Protein AF-A0A935P0T8-F1 (afdb_monomer)

Mean predicted aligned error: 12.86 Å

Radius of gyration: 29.26 Å; Cα contacts (8 Å, |Δi|>4): 402; chains: 1; bounding box: 61×69×105 Å

Structure (mmCIF, N/CA/C/O backbone):
data_AF-A0A935P0T8-F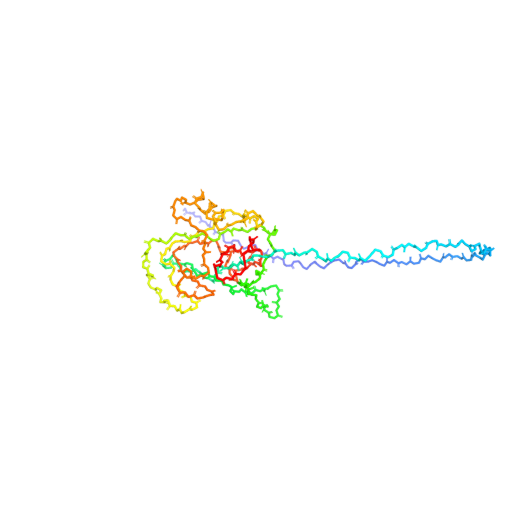1
#
_entry.id   AF-A0A935P0T8-F1
#
loop_
_atom_site.group_PDB
_atom_site.id
_atom_site.type_symbol
_atom_site.label_atom_id
_atom_site.label_alt_id
_atom_site.label_comp_id
_atom_site.label_asym_id
_atom_site.label_entity_id
_atom_site.label_seq_id
_atom_site.pdbx_PDB_ins_code
_atom_site.Cartn_x
_atom_site.Cartn_y
_atom_site.Cartn_z
_atom_site.occupancy
_atom_site.B_iso_or_equiv
_atom_site.auth_seq_id
_atom_site.auth_comp_id
_atom_site.auth_asym_id
_atom_site.auth_atom_id
_atom_site.pdbx_PDB_model_num
ATOM 1 N N . MET A 1 1 ? -28.770 3.263 -61.253 1.00 43.31 1 MET A N 1
ATOM 2 C CA . MET A 1 1 ? -29.008 2.840 -59.854 1.00 43.31 1 MET A CA 1
ATOM 3 C C . MET A 1 1 ? -28.113 3.725 -58.990 1.00 43.31 1 MET A C 1
ATOM 5 O O . MET A 1 1 ? -26.909 3.623 -59.128 1.00 43.31 1 MET A O 1
ATOM 9 N N . SER A 1 2 ? -28.614 4.871 -58.508 1.00 44.66 2 SER A N 1
ATOM 10 C CA . SER A 1 2 ? -29.130 5.084 -57.136 1.00 44.66 2 SER A CA 1
ATOM 11 C C . SER A 1 2 ? -28.069 4.707 -56.084 1.00 44.66 2 SER A C 1
ATOM 13 O O . SER A 1 2 ? -27.621 3.573 -56.089 1.00 44.66 2 SER A O 1
ATOM 15 N N . ASN A 1 3 ? -27.595 5.566 -55.180 1.00 39.97 3 ASN A N 1
ATOM 16 C CA . ASN A 1 3 ? -28.379 6.479 -54.357 1.00 39.97 3 ASN A CA 1
ATOM 17 C C . ASN A 1 3 ? -27.478 7.544 -53.688 1.00 39.97 3 ASN A C 1
ATOM 19 O O . ASN A 1 3 ? -26.306 7.294 -53.410 1.00 39.97 3 ASN A O 1
ATOM 23 N N . ARG A 1 4 ? -28.046 8.725 -53.421 1.00 56.09 4 ARG A N 1
ATOM 24 C CA . ARG A 1 4 ? -27.433 9.836 -52.670 1.00 56.09 4 ARG A CA 1
ATOM 25 C C . ARG A 1 4 ? -27.433 9.512 -51.172 1.00 56.09 4 ARG A C 1
ATOM 27 O O . ARG A 1 4 ? -28.397 8.917 -50.706 1.00 56.09 4 ARG A O 1
ATOM 34 N N . ASN A 1 5 ? -26.455 10.007 -50.405 1.00 46.88 5 ASN A N 1
ATOM 35 C CA . ASN A 1 5 ? -26.687 10.288 -48.984 1.00 46.88 5 ASN A CA 1
ATOM 36 C C . ASN A 1 5 ? -25.883 11.492 -48.461 1.00 46.88 5 ASN A C 1
ATOM 38 O O . ASN A 1 5 ? -24.721 11.414 -48.085 1.00 46.88 5 ASN A O 1
ATOM 42 N N . SER A 1 6 ? -26.577 12.624 -48.521 1.00 47.34 6 SER A N 1
ATOM 43 C CA . SER A 1 6 ? -26.664 13.752 -47.591 1.00 47.34 6 SER A CA 1
ATOM 44 C C . SER A 1 6 ? -25.837 13.681 -46.294 1.00 47.34 6 SER A C 1
ATOM 46 O O . SER A 1 6 ? -26.159 12.920 -45.385 1.00 47.34 6 SER A O 1
ATOM 48 N N . PHE A 1 7 ? -24.877 14.597 -46.149 1.00 44.28 7 PHE A N 1
ATOM 49 C CA . PHE A 1 7 ? -24.377 15.052 -44.849 1.00 44.28 7 PHE A CA 1
ATOM 50 C C . PHE A 1 7 ? -25.359 16.085 -44.272 1.00 44.28 7 PHE A C 1
ATOM 52 O O . PHE A 1 7 ? -25.633 17.104 -44.907 1.00 44.28 7 PHE A O 1
ATOM 59 N N . ARG A 1 8 ? -25.900 15.830 -43.076 1.00 49.41 8 ARG A N 1
ATOM 60 C CA . ARG A 1 8 ? -26.628 16.815 -42.261 1.00 49.41 8 ARG A CA 1
ATOM 61 C C . ARG A 1 8 ? -25.817 17.090 -40.995 1.00 49.41 8 ARG A C 1
ATOM 63 O O . ARG A 1 8 ? -25.598 16.179 -40.206 1.00 49.41 8 ARG A O 1
ATOM 70 N N . LEU A 1 9 ? -25.404 18.340 -40.806 1.00 45.78 9 LEU A N 1
ATOM 71 C CA . LEU A 1 9 ? -24.951 18.875 -39.521 1.00 45.78 9 LEU A CA 1
ATOM 72 C C . LEU A 1 9 ? -26.179 19.363 -38.738 1.00 45.78 9 LEU A C 1
ATOM 74 O O . LEU A 1 9 ? -27.001 20.066 -39.334 1.00 45.78 9 LEU A O 1
ATOM 78 N N . PRO A 1 10 ? -26.317 19.081 -37.433 1.00 50.59 10 PRO A N 1
ATOM 79 C CA . PRO A 1 10 ? -27.171 19.880 -36.576 1.00 50.59 10 PRO A CA 1
ATOM 80 C C . PRO A 1 10 ? -26.359 21.002 -35.917 1.00 50.59 10 PRO A C 1
ATOM 82 O O . PRO A 1 10 ? -25.278 20.794 -35.367 1.00 50.59 10 PRO A O 1
ATOM 85 N N . ALA A 1 11 ? -26.921 22.205 -35.993 1.00 50.97 11 ALA A N 1
ATOM 86 C CA . ALA A 1 11 ? -26.508 23.379 -35.249 1.00 50.97 11 ALA A CA 1
ATOM 87 C C . ALA A 1 11 ? -26.755 23.167 -33.747 1.00 50.97 11 ALA A C 1
ATOM 89 O O . ALA A 1 11 ? -27.869 22.825 -33.351 1.00 50.97 11 ALA A O 1
ATOM 90 N N . PHE A 1 12 ? -25.744 23.415 -32.914 1.00 42.94 12 PHE A N 1
ATOM 91 C CA . PHE A 1 12 ? -25.941 23.609 -31.479 1.00 42.94 12 PHE A CA 1
ATOM 92 C C . PHE A 1 12 ? -25.980 25.107 -31.186 1.00 42.94 12 PHE A C 1
ATOM 94 O O . PHE A 1 12 ? -24.977 25.812 -31.282 1.00 42.94 12 PHE A O 1
ATOM 101 N N . ALA A 1 13 ? -27.182 25.581 -30.866 1.00 44.19 13 ALA A N 1
ATOM 102 C CA . ALA A 1 13 ? -27.432 26.897 -30.313 1.00 44.19 13 ALA A CA 1
ATOM 103 C C . ALA A 1 13 ? -26.930 26.936 -28.861 1.00 44.19 13 ALA A C 1
ATOM 105 O O . ALA A 1 13 ? -27.362 26.140 -28.027 1.00 44.19 13 ALA A O 1
ATOM 106 N N . LEU A 1 14 ? -26.021 27.864 -28.563 1.00 43.66 14 LEU A N 1
ATOM 107 C CA . LEU A 1 14 ? -25.581 28.166 -27.205 1.00 43.66 14 LEU A CA 1
ATOM 108 C C . LEU A 1 14 ? -26.588 29.154 -26.598 1.00 43.66 14 LEU A C 1
ATOM 110 O O . LEU A 1 14 ? -26.546 30.350 -26.882 1.00 43.66 14 LEU A O 1
ATOM 114 N N . ALA A 1 15 ? -27.540 28.648 -25.816 1.00 43.94 15 ALA A N 1
ATOM 115 C CA . ALA A 1 15 ? -28.457 29.485 -25.052 1.00 43.94 15 ALA A CA 1
ATOM 116 C C . ALA A 1 15 ? -27.797 29.889 -23.725 1.00 43.94 15 ALA A C 1
ATOM 118 O O . ALA A 1 15 ? -27.549 29.051 -22.858 1.00 43.94 15 ALA A O 1
ATOM 119 N N . LEU A 1 16 ? -27.527 31.189 -23.584 1.00 46.69 16 LEU A N 1
ATOM 120 C CA . LEU A 1 16 ? -27.311 31.858 -22.304 1.00 46.69 16 LEU A CA 1
ATOM 121 C C . LEU A 1 16 ? -28.554 31.658 -21.423 1.00 46.69 16 LEU A C 1
ATOM 123 O O . LEU A 1 16 ? -29.664 31.997 -21.830 1.00 46.69 16 LEU A O 1
ATOM 127 N N . SER A 1 17 ? -28.363 31.173 -20.199 1.00 45.00 17 SER A N 1
ATOM 128 C CA . SER A 1 17 ? -29.380 31.219 -19.149 1.00 45.00 17 SER A CA 1
ATOM 129 C C . SER A 1 17 ? -28.713 31.646 -17.845 1.00 45.00 17 SER A C 1
ATOM 131 O O . SER A 1 17 ? -28.086 30.857 -17.146 1.00 45.00 17 SER A O 1
ATOM 133 N N . MET A 1 18 ? -28.805 32.949 -17.575 1.00 45.53 18 MET A N 1
ATOM 134 C CA . MET A 1 18 ? -28.659 33.544 -16.249 1.00 45.53 18 MET A CA 1
ATOM 135 C C . MET A 1 18 ? -30.028 33.502 -15.571 1.00 45.53 18 MET A C 1
ATOM 137 O O . MET A 1 18 ? -31.019 33.859 -16.208 1.00 45.53 18 MET A O 1
ATOM 141 N N . SER A 1 19 ? -30.086 33.114 -14.297 1.00 50.38 19 SER A N 1
ATOM 142 C CA . SER A 1 19 ? -31.226 33.311 -13.383 1.00 50.38 19 SER A CA 1
ATOM 143 C C . SER A 1 19 ? -30.809 32.925 -11.947 1.00 50.38 19 SER A C 1
ATOM 145 O O . SER A 1 19 ? -29.840 32.187 -11.788 1.00 50.38 19 SER A O 1
ATOM 147 N N . PRO A 1 20 ? -31.496 33.399 -10.892 1.00 49.75 20 PRO A N 1
ATOM 148 C CA . PRO A 1 20 ? -31.437 34.786 -10.440 1.00 49.75 20 PRO A CA 1
ATOM 149 C C . PRO A 1 20 ? -31.106 34.885 -8.938 1.00 49.75 20 PRO A C 1
ATOM 151 O O . PRO A 1 20 ? -31.232 33.933 -8.169 1.00 49.75 20 PRO A O 1
ATOM 154 N N . ALA A 1 21 ? -30.724 36.090 -8.519 1.00 47.03 21 ALA A N 1
ATOM 155 C CA . ALA A 1 21 ? -30.706 36.486 -7.121 1.00 47.03 21 ALA A CA 1
ATOM 156 C C . ALA A 1 21 ? -32.133 36.456 -6.537 1.00 47.03 21 ALA A C 1
ATOM 158 O O . ALA A 1 21 ? -33.033 37.128 -7.038 1.00 47.03 21 ALA A O 1
ATOM 159 N N . PHE A 1 22 ? -32.311 35.693 -5.464 1.00 44.59 22 PHE A N 1
ATOM 160 C CA . PHE A 1 22 ? -33.396 35.835 -4.492 1.00 44.59 22 PHE A CA 1
ATOM 161 C C . PHE A 1 22 ? -3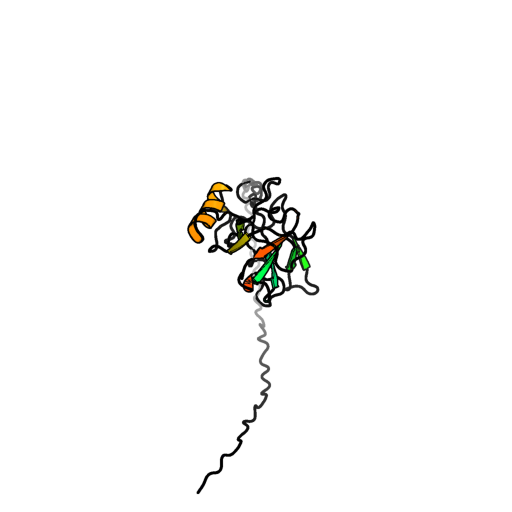2.818 36.538 -3.258 1.00 44.59 22 PHE A C 1
ATOM 163 O O . PHE A 1 22 ? -31.647 36.350 -2.950 1.00 44.59 22 PHE A O 1
ATOM 170 N N . LEU A 1 23 ? -33.541 37.270 -2.426 1.00 44.94 23 LEU A N 1
ATOM 171 C CA . LEU A 1 23 ? -34.792 38.019 -2.482 1.00 44.94 23 LEU A CA 1
ATOM 172 C C . LEU A 1 23 ? -34.745 38.808 -1.162 1.00 44.94 23 LEU A C 1
ATOM 174 O O . LEU A 1 23 ? -34.306 38.279 -0.140 1.00 44.94 23 LEU A O 1
ATOM 178 N N . ALA A 1 24 ? -35.132 40.078 -1.200 1.00 41.44 24 ALA A N 1
ATOM 179 C CA . ALA A 1 24 ? -35.191 40.940 -0.029 1.00 41.44 24 ALA A CA 1
ATOM 180 C C . ALA A 1 24 ? -36.135 40.386 1.056 1.00 41.44 24 ALA A C 1
ATOM 182 O O . ALA A 1 24 ? -37.139 39.751 0.739 1.00 41.44 24 ALA A O 1
ATOM 183 N N . CYS A 1 25 ? -35.862 40.719 2.319 1.00 35.03 25 CYS A N 1
ATOM 184 C CA . CYS A 1 25 ? -36.882 40.720 3.362 1.00 35.03 25 CYS A CA 1
ATOM 185 C C . CYS A 1 25 ? -36.877 42.092 4.046 1.00 35.03 25 CYS A C 1
ATOM 187 O O . CYS A 1 25 ? -35.863 42.524 4.592 1.00 35.03 25 CYS A O 1
ATOM 189 N N . THR A 1 26 ? -38.005 42.787 3.938 1.00 43.16 26 THR A N 1
ATOM 190 C CA . THR A 1 26 ? -38.298 44.093 4.531 1.00 43.16 26 THR A CA 1
ATOM 191 C C . THR A 1 26 ? -39.235 43.938 5.728 1.00 43.16 26 THR A C 1
ATOM 193 O O . THR A 1 26 ? -40.214 43.209 5.627 1.00 43.16 26 THR A O 1
ATOM 196 N N . GLN A 1 27 ? -38.950 44.739 6.761 1.00 45.12 27 GLN A N 1
ATOM 197 C CA . GLN A 1 27 ? -39.848 45.421 7.714 1.00 45.12 27 GLN A CA 1
ATOM 198 C C . GLN A 1 27 ? -40.755 44.639 8.679 1.00 45.12 27 GLN A C 1
ATOM 200 O O . GLN A 1 27 ? -41.507 43.742 8.313 1.00 45.12 27 GLN A O 1
ATOM 205 N N . GLY A 1 28 ? -40.755 45.140 9.918 1.00 39.12 28 GLY A N 1
ATOM 206 C CA . GLY A 1 28 ? -41.756 44.888 10.947 1.00 39.12 28 GLY A CA 1
ATOM 207 C C . GLY A 1 28 ? -41.402 45.620 12.242 1.00 39.12 28 GLY A C 1
ATOM 208 O O . GLY A 1 28 ? -40.738 45.047 13.098 1.00 39.12 28 GLY A O 1
ATOM 209 N N . ASP A 1 29 ? -41.821 46.883 12.348 1.00 53.34 29 ASP A N 1
ATOM 210 C CA . ASP A 1 29 ? -41.871 47.663 13.590 1.00 53.34 29 ASP A CA 1
ATOM 211 C C . ASP A 1 29 ? -42.906 47.059 14.557 1.00 53.34 29 ASP A C 1
ATOM 213 O O . ASP A 1 29 ? -44.013 46.736 14.125 1.00 53.34 29 ASP A O 1
ATOM 217 N N . LEU A 1 30 ? -42.584 46.957 15.854 1.00 50.16 30 LEU A N 1
ATOM 218 C CA . LEU A 1 30 ? -43.565 46.793 16.934 1.00 50.16 30 LEU A CA 1
ATOM 219 C C . LEU A 1 30 ? -43.111 47.543 18.197 1.00 50.16 30 LEU A C 1
ATOM 221 O O . LEU A 1 30 ? -41.957 47.451 18.615 1.00 50.16 30 LEU A O 1
ATOM 225 N N . GLU A 1 31 ? -44.059 48.304 18.740 1.00 50.44 31 GLU A N 1
ATOM 226 C CA . GLU A 1 31 ? -43.945 49.316 19.790 1.00 50.44 31 GLU A CA 1
ATOM 227 C C . GLU A 1 31 ? -43.872 48.774 21.231 1.00 50.44 31 GLU A C 1
ATOM 229 O O . GLU A 1 31 ? -44.243 47.637 21.515 1.00 50.44 31 GLU A O 1
ATOM 234 N N . ASP A 1 32 ? -43.407 49.670 22.111 1.00 45.25 32 ASP A N 1
ATOM 235 C CA . ASP A 1 32 ? -43.770 49.946 23.510 1.00 45.25 32 ASP A CA 1
ATOM 236 C C . ASP A 1 32 ? -44.303 48.838 24.437 1.00 45.25 32 ASP A C 1
ATOM 238 O O . ASP A 1 32 ? -45.377 48.264 24.269 1.00 45.25 32 ASP A O 1
ATOM 242 N N . GLY A 1 33 ? -43.609 48.690 25.571 1.00 46.00 33 GLY A N 1
ATOM 243 C CA . GLY A 1 33 ? -44.080 47.930 26.726 1.00 46.00 33 GLY A CA 1
ATOM 244 C C . GLY A 1 33 ? -43.147 48.051 27.927 1.00 46.00 33 GLY A C 1
ATOM 245 O O . GLY A 1 33 ? -42.359 47.154 28.210 1.00 46.00 33 GLY A O 1
ATOM 246 N N . ILE A 1 34 ? -43.233 49.171 28.645 1.00 53.91 34 ILE A N 1
ATOM 247 C CA . ILE A 1 34 ? -42.631 49.356 29.974 1.00 53.91 34 ILE A CA 1
ATOM 248 C C . ILE A 1 34 ? -43.424 48.519 30.986 1.00 53.91 34 ILE A C 1
ATOM 250 O O . ILE A 1 34 ? -44.519 48.904 31.391 1.00 53.91 34 ILE A O 1
ATOM 254 N N . ALA A 1 35 ? -42.866 47.383 31.400 1.00 51.38 35 ALA A N 1
ATOM 255 C CA . ALA A 1 35 ? -43.336 46.615 32.548 1.00 51.38 35 ALA A CA 1
ATOM 256 C C . ALA A 1 35 ? -42.224 46.557 33.602 1.00 51.38 35 ALA A C 1
ATOM 258 O O . ALA A 1 35 ? -41.201 45.893 33.440 1.00 51.38 35 ALA A O 1
ATOM 259 N N . THR A 1 36 ? -42.429 47.309 34.679 1.00 54.59 36 THR A N 1
ATOM 260 C CA . THR A 1 36 ? -41.602 47.302 35.881 1.00 54.59 36 THR A CA 1
ATOM 261 C C . THR A 1 36 ? -41.965 46.065 36.701 1.00 54.59 36 THR A C 1
ATOM 263 O O . THR A 1 36 ? -42.927 46.095 37.465 1.00 54.59 36 THR A O 1
ATOM 266 N N . GLU A 1 37 ? -41.218 44.972 36.551 1.00 58.12 37 GLU A N 1
ATOM 267 C CA . GLU A 1 37 ? -41.320 43.830 37.464 1.00 58.12 37 GLU A CA 1
ATOM 268 C C . GLU A 1 37 ? -40.203 43.881 38.507 1.00 58.12 37 GLU A C 1
ATOM 270 O O . GLU A 1 37 ? -39.019 44.041 38.205 1.00 58.12 37 GLU A O 1
ATOM 275 N N . ALA A 1 38 ? -40.615 43.798 39.770 1.00 57.97 38 ALA A N 1
ATOM 276 C CA . ALA A 1 38 ? -39.737 43.766 40.922 1.00 57.97 38 ALA A CA 1
ATOM 277 C C . ALA A 1 38 ? -38.821 42.535 40.853 1.00 57.97 38 ALA A C 1
ATOM 279 O O . ALA A 1 38 ? -39.281 41.395 40.807 1.00 57.97 38 ALA A O 1
ATOM 280 N N . ALA A 1 39 ? -37.511 42.778 40.873 1.00 54.28 39 ALA A N 1
ATOM 281 C CA . ALA A 1 39 ? -36.498 41.738 40.905 1.00 54.28 39 ALA A CA 1
ATOM 282 C C . ALA A 1 39 ? -36.553 40.975 42.240 1.00 54.28 39 ALA A C 1
ATOM 284 O O . ALA A 1 39 ? -36.071 41.452 43.267 1.00 54.28 39 ALA A O 1
ATOM 285 N N . ALA A 1 40 ? -37.121 39.770 42.222 1.00 59.59 40 ALA A N 1
ATOM 286 C CA . ALA A 1 40 ? -36.868 38.774 43.252 1.00 59.59 40 ALA A CA 1
ATOM 287 C C . ALA A 1 40 ? -35.473 38.173 43.007 1.00 59.59 40 ALA A C 1
ATOM 289 O O . ALA A 1 40 ? -35.238 37.498 42.003 1.00 59.59 40 ALA A O 1
ATOM 290 N N . LEU A 1 41 ? -34.536 38.443 43.917 1.00 52.44 41 LEU A N 1
ATOM 291 C CA . LEU A 1 41 ? -33.219 37.810 43.945 1.00 52.44 41 LEU A CA 1
ATOM 292 C C . LEU A 1 41 ? -33.393 36.347 44.370 1.00 52.44 41 LEU A C 1
ATOM 294 O O . LEU A 1 41 ? -33.429 36.033 45.556 1.00 52.44 41 LEU A O 1
ATOM 298 N N . VAL A 1 42 ? -33.540 35.455 43.394 1.00 61.56 42 VAL A N 1
ATOM 299 C CA . VAL A 1 42 ? -33.362 34.017 43.612 1.00 61.56 42 VAL A CA 1
ATOM 300 C C . VAL A 1 42 ? -31.862 33.758 43.592 1.00 61.56 42 VAL A C 1
ATOM 302 O O . VAL A 1 42 ? -31.211 33.930 42.559 1.00 61.56 42 VAL A O 1
ATOM 305 N N . GLU A 1 43 ? -31.312 33.387 44.743 1.00 65.12 43 GLU A N 1
ATOM 306 C CA . GLU A 1 43 ? -29.932 32.934 44.870 1.00 65.12 43 GLU A CA 1
ATOM 307 C C . GLU A 1 43 ? -29.789 31.642 44.054 1.00 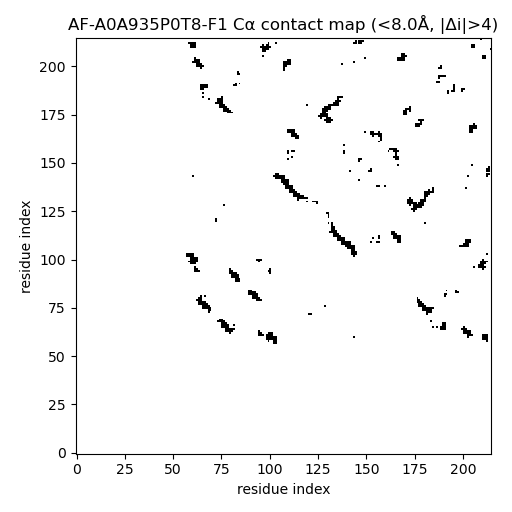65.12 43 GLU A C 1
ATOM 309 O O . GLU A 1 43 ? -30.306 30.585 44.411 1.00 65.12 43 GLU A O 1
ATOM 314 N N . ARG A 1 44 ? -29.192 31.764 42.866 1.00 67.25 44 ARG A N 1
ATOM 315 C CA . ARG A 1 44 ? -28.939 30.634 41.975 1.00 67.25 44 ARG A CA 1
ATOM 316 C C . ARG A 1 44 ? -27.777 29.843 42.554 1.00 67.25 44 ARG A C 1
ATOM 318 O O . ARG A 1 44 ? -26.650 30.334 42.541 1.00 67.25 44 ARG A O 1
ATOM 325 N N . GLU A 1 45 ? -28.052 28.634 43.035 1.00 73.50 45 GLU A N 1
ATOM 326 C CA . GLU A 1 45 ? -27.008 27.657 43.341 1.00 73.50 45 GLU A CA 1
ATOM 327 C C . GLU A 1 45 ? -26.081 27.528 42.126 1.00 73.50 45 GLU A C 1
ATOM 329 O O . GLU A 1 45 ? -26.526 27.360 40.986 1.00 73.50 45 GLU A O 1
ATOM 334 N N . ALA A 1 46 ? -24.781 27.693 42.363 1.00 72.19 46 ALA A N 1
ATOM 335 C CA . ALA A 1 46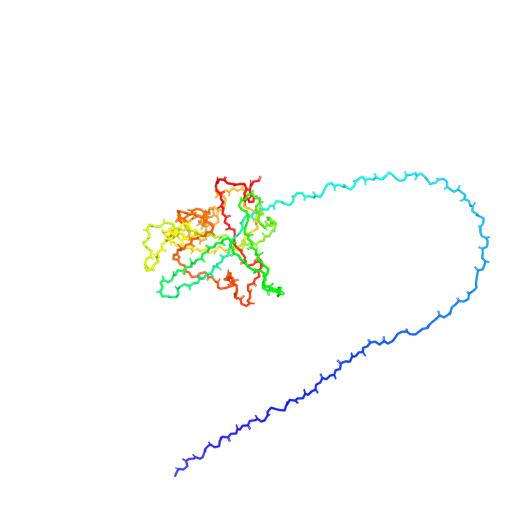 ? -23.775 27.622 41.321 1.00 72.19 46 ALA A CA 1
ATOM 336 C C . ALA A 1 46 ? -23.799 26.224 40.685 1.00 72.19 46 ALA A C 1
ATOM 338 O O . ALA A 1 46 ? -23.524 25.228 41.353 1.00 72.19 46 ALA A O 1
ATOM 339 N N . VAL A 1 47 ? -24.121 26.152 39.389 1.00 75.56 47 VAL A N 1
ATOM 340 C CA . VAL A 1 47 ? -23.969 24.920 38.607 1.00 75.56 47 VAL A CA 1
ATOM 341 C C . VAL A 1 47 ? -22.476 24.582 38.582 1.00 75.56 47 VAL A C 1
ATOM 343 O O . VAL A 1 47 ? -21.685 25.437 38.170 1.00 75.56 47 VAL A O 1
ATOM 346 N N . PRO A 1 48 ? -22.065 23.378 39.019 1.00 75.00 48 PRO A N 1
ATOM 347 C CA . PRO A 1 48 ? -20.680 22.955 38.914 1.00 75.00 48 PRO A CA 1
ATOM 348 C C . PRO A 1 48 ? -20.236 23.039 37.453 1.00 75.00 48 PRO A C 1
ATOM 350 O O . PRO A 1 48 ? -20.852 22.448 36.569 1.00 75.00 48 PRO A O 1
ATOM 353 N N . ILE A 1 49 ? -19.174 23.798 37.202 1.00 70.75 49 ILE A N 1
ATOM 354 C CA . ILE A 1 49 ? -18.464 23.785 35.925 1.00 70.75 49 ILE A CA 1
ATOM 355 C C . ILE A 1 49 ? -17.780 22.422 35.792 1.00 70.75 49 ILE A C 1
ATOM 357 O O . ILE A 1 49 ? -16.718 22.195 36.364 1.00 70.75 49 ILE A O 1
ATOM 361 N N . GLU A 1 50 ? -18.425 21.487 35.096 1.00 78.25 50 GLU A N 1
ATOM 362 C CA . GLU A 1 50 ? -17.799 20.223 34.714 1.00 78.25 50 GLU A CA 1
ATOM 363 C C . GLU A 1 50 ? -16.685 20.557 33.713 1.00 78.25 50 GLU A C 1
ATOM 365 O O . GLU A 1 50 ? -16.947 21.117 32.644 1.00 78.25 50 GLU A O 1
ATOM 370 N N . GLU A 1 51 ? -15.426 20.312 34.091 1.00 81.38 51 GLU A N 1
ATOM 371 C CA . GLU A 1 51 ? -14.312 20.494 33.163 1.00 81.38 51 GLU A CA 1
ATOM 372 C C . GLU A 1 51 ? -14.573 19.643 31.912 1.00 81.38 51 GLU A C 1
ATOM 374 O O . GLU A 1 51 ? -14.925 18.464 32.036 1.00 81.38 51 GLU A O 1
ATOM 379 N N . PRO A 1 52 ? -14.428 20.209 30.700 1.00 82.12 52 PRO A N 1
ATOM 380 C CA . PRO A 1 52 ? -14.636 19.443 29.487 1.00 82.12 52 PRO A CA 1
ATOM 381 C C . PRO A 1 52 ? -13.679 18.251 29.486 1.00 82.12 52 PRO A C 1
ATOM 383 O O . PRO A 1 52 ? -12.469 18.413 29.653 1.00 82.12 52 PRO A O 1
ATOM 386 N N . LEU A 1 53 ? -14.240 17.052 29.300 1.00 78.12 53 LEU A N 1
ATOM 387 C CA . LEU A 1 53 ? -13.460 15.824 29.196 1.00 78.12 53 LEU A CA 1
ATOM 388 C C . LEU A 1 53 ? -12.333 16.011 28.169 1.00 78.12 53 LEU A C 1
ATOM 390 O O . LEU A 1 53 ? -12.551 16.647 27.130 1.00 78.12 53 LEU A O 1
ATOM 394 N N . PRO A 1 54 ? -11.140 15.443 28.419 1.00 77.12 54 PRO A N 1
ATOM 395 C CA . PRO A 1 54 ? -10.068 15.489 27.440 1.00 77.12 54 PRO A CA 1
ATOM 396 C C . PRO A 1 54 ? -10.570 14.917 26.105 1.00 77.12 54 PRO A C 1
ATOM 398 O O . PRO A 1 54 ? -11.334 13.942 26.101 1.00 77.12 54 PRO A O 1
ATOM 401 N N . PRO A 1 55 ? -10.168 15.506 24.964 1.00 74.75 55 PRO A N 1
ATOM 402 C CA . PRO A 1 55 ? -10.608 15.023 23.667 1.00 74.75 55 PRO A CA 1
ATOM 403 C C . PRO A 1 55 ? -10.207 13.549 23.507 1.00 74.75 55 PRO A C 1
ATOM 405 O O . PRO A 1 55 ? -9.095 13.171 23.892 1.00 74.75 55 PRO A O 1
ATOM 408 N N . PRO A 1 56 ? -11.086 12.700 22.947 1.00 74.25 56 PRO A N 1
ATOM 409 C CA . PRO A 1 56 ? -10.768 11.296 22.757 1.00 74.25 56 PRO A CA 1
ATOM 410 C C . PRO A 1 56 ? -9.509 11.153 21.899 1.00 74.25 56 PRO A C 1
ATOM 412 O O . PRO A 1 56 ? -9.393 11.768 20.836 1.00 74.25 56 PRO A O 1
ATOM 415 N N . ILE A 1 57 ? -8.569 10.323 22.355 1.00 77.00 57 ILE A N 1
ATOM 416 C CA . ILE A 1 57 ? -7.362 10.003 21.594 1.00 77.00 57 ILE A CA 1
ATOM 417 C C . ILE A 1 57 ? -7.785 9.252 20.330 1.00 77.00 57 ILE A C 1
ATOM 419 O O . ILE A 1 57 ? -8.207 8.095 20.376 1.00 77.00 57 ILE A O 1
ATOM 423 N N . VAL A 1 58 ? -7.692 9.925 19.184 1.00 87.12 58 VAL A N 1
ATOM 424 C CA . VAL A 1 58 ? -7.960 9.307 17.887 1.00 87.12 58 VAL A CA 1
ATOM 425 C C . VAL A 1 58 ? -6.758 8.449 17.525 1.00 87.12 58 VAL A C 1
ATOM 427 O O . VAL A 1 58 ? -5.726 8.975 17.114 1.00 87.12 58 VAL A O 1
ATOM 430 N N . ARG A 1 59 ? -6.891 7.124 17.652 1.00 94.19 59 ARG A N 1
ATOM 431 C CA . ARG A 1 59 ? -5.874 6.195 17.150 1.00 94.19 59 ARG A CA 1
ATOM 432 C C . ARG A 1 59 ? -5.755 6.336 15.634 1.00 94.19 59 ARG A C 1
ATOM 434 O O . ARG A 1 59 ? -6.773 6.370 14.931 1.00 94.19 59 ARG A O 1
ATOM 441 N N . ARG A 1 60 ? -4.524 6.400 15.134 1.00 97.31 60 ARG A N 1
ATOM 442 C CA . ARG A 1 60 ? -4.230 6.518 13.707 1.00 97.31 60 ARG A CA 1
ATOM 443 C C . ARG A 1 60 ? -3.361 5.359 13.242 1.00 97.31 60 ARG A C 1
ATOM 445 O O . ARG A 1 60 ? -2.612 4.779 14.014 1.00 97.31 60 ARG A O 1
ATOM 452 N N . GLY A 1 61 ? -3.513 5.018 11.973 1.00 97.81 61 GLY A N 1
ATOM 453 C CA . GLY A 1 61 ? -2.684 4.059 11.268 1.00 97.81 61 GLY A CA 1
ATOM 454 C C . GLY A 1 61 ? -2.084 4.698 10.029 1.00 97.81 61 GLY A C 1
ATOM 455 O O . GLY A 1 61 ? -2.608 5.680 9.490 1.00 97.81 61 GLY A O 1
ATOM 456 N N . MET A 1 62 ? -0.980 4.124 9.584 1.00 97.75 62 MET A N 1
ATOM 457 C CA . MET A 1 62 ? -0.253 4.552 8.410 1.00 97.75 62 MET A CA 1
ATOM 458 C C . MET A 1 62 ? -0.955 4.077 7.137 1.00 97.75 62 MET A C 1
ATOM 460 O O . MET A 1 62 ? -1.376 2.922 7.016 1.00 97.75 62 MET A O 1
ATOM 464 N N . THR A 1 63 ? -1.061 4.971 6.159 1.00 98.00 63 THR A N 1
ATOM 465 C CA . THR A 1 63 ? -1.601 4.644 4.839 1.00 98.00 63 THR A CA 1
ATOM 466 C C . THR A 1 63 ? -0.695 5.108 3.721 1.00 98.00 63 THR A C 1
ATOM 468 O O . THR A 1 63 ? -0.019 6.129 3.828 1.00 98.00 63 THR A O 1
ATOM 471 N N . TRP A 1 64 ? -0.727 4.389 2.608 1.00 97.75 64 TRP A N 1
ATOM 472 C CA . TRP A 1 64 ? 0.020 4.688 1.389 1.00 97.75 64 TRP A CA 1
ATOM 473 C C . TRP A 1 64 ? -0.918 4.873 0.194 1.00 97.75 64 TRP A C 1
ATOM 475 O O . TRP A 1 64 ? -2.119 4.604 0.260 1.00 97.75 64 TRP A O 1
ATOM 485 N N . VAL A 1 65 ? -0.349 5.355 -0.905 1.00 97.19 65 VAL A N 1
ATOM 486 C CA . VAL A 1 65 ? -1.035 5.637 -2.168 1.00 97.19 65 VAL A CA 1
ATOM 487 C C . VAL A 1 65 ? -0.279 4.982 -3.330 1.00 97.19 65 VAL A C 1
ATOM 489 O O . VAL A 1 65 ? 0.918 4.699 -3.219 1.00 97.19 65 VAL A O 1
ATOM 492 N N . LYS A 1 66 ? -0.951 4.740 -4.461 1.00 97.31 66 LYS A N 1
ATOM 493 C CA . LYS A 1 66 ? -0.282 4.349 -5.710 1.00 97.31 66 LYS A CA 1
ATOM 494 C C . LYS A 1 66 ? 0.332 5.594 -6.354 1.00 97.31 66 LYS A C 1
ATOM 496 O O . LYS A 1 66 ? -0.326 6.615 -6.528 1.00 97.31 66 LYS A O 1
ATOM 501 N N . HIS A 1 67 ? 1.613 5.536 -6.695 1.00 96.00 67 HIS A N 1
ATOM 502 C CA . HIS A 1 67 ? 2.342 6.635 -7.335 1.00 96.00 67 HIS A CA 1
ATOM 503 C C . HIS A 1 67 ? 2.217 6.614 -8.848 1.00 96.00 67 HIS A C 1
ATOM 505 O O . HIS A 1 67 ? 2.065 7.675 -9.452 1.00 96.00 67 HIS A O 1
ATOM 511 N N . SER A 1 68 ? 2.319 5.434 -9.453 1.00 96.00 68 SER A N 1
ATOM 512 C CA . SER A 1 68 ? 2.279 5.259 -10.904 1.00 96.00 68 SER A CA 1
ATOM 513 C C . SER A 1 68 ? 2.060 3.795 -11.280 1.00 96.00 68 SER A C 1
ATOM 515 O O . SER A 1 68 ? 2.249 2.897 -10.458 1.00 96.00 68 SER A O 1
ATOM 517 N N . HIS A 1 69 ? 1.685 3.579 -12.542 1.00 97.00 69 HIS A N 1
ATOM 518 C CA . HIS A 1 69 ? 1.625 2.271 -13.185 1.00 97.00 69 HIS A CA 1
ATOM 519 C C . HIS A 1 69 ? 2.530 2.251 -14.419 1.00 97.00 69 HIS A C 1
ATOM 521 O O . HIS A 1 69 ? 2.523 3.191 -15.218 1.00 97.00 69 HIS A O 1
ATOM 527 N N . ASN A 1 70 ? 3.284 1.172 -14.599 1.00 96.69 70 ASN A N 1
ATOM 528 C CA . ASN A 1 70 ? 4.036 0.887 -15.813 1.00 96.69 70 ASN A CA 1
ATOM 529 C C . ASN A 1 70 ? 3.292 -0.177 -16.632 1.00 96.69 70 ASN A C 1
ATOM 531 O O . ASN A 1 70 ? 3.415 -1.371 -16.356 1.00 96.69 70 ASN A O 1
ATOM 535 N N . ASN A 1 71 ? 2.581 0.268 -17.674 1.00 95.06 71 ASN A N 1
ATOM 536 C CA . ASN A 1 71 ? 1.809 -0.596 -18.577 1.00 95.06 71 ASN A CA 1
ATOM 537 C C . ASN A 1 71 ? 2.667 -1.625 -19.333 1.00 95.06 71 ASN A C 1
ATOM 539 O O . ASN A 1 71 ? 2.159 -2.669 -19.727 1.00 95.06 71 ASN A O 1
ATOM 543 N N . THR A 1 72 ? 3.952 -1.339 -19.564 1.00 95.69 72 THR A N 1
ATOM 544 C CA . THR A 1 72 ? 4.843 -2.231 -20.321 1.00 95.69 72 THR A CA 1
ATOM 545 C C . THR A 1 72 ? 5.207 -3.465 -19.508 1.00 95.69 72 THR A C 1
ATOM 547 O O . THR A 1 72 ? 5.240 -4.570 -20.041 1.00 95.69 72 THR A O 1
ATOM 550 N N . ASN A 1 73 ? 5.471 -3.275 -18.213 1.00 94.94 73 ASN A N 1
ATOM 551 C CA . ASN A 1 73 ? 5.973 -4.334 -17.340 1.00 94.94 73 ASN A CA 1
ATOM 552 C C . ASN A 1 73 ? 4.934 -4.824 -16.317 1.00 94.94 73 ASN A C 1
ATOM 554 O O . ASN A 1 73 ? 5.233 -5.744 -15.560 1.00 94.94 73 ASN A O 1
ATOM 558 N N . GLY A 1 74 ? 3.745 -4.209 -16.260 1.00 97.00 74 GLY A N 1
ATOM 559 C CA . GLY A 1 74 ? 2.701 -4.535 -15.285 1.00 97.00 74 GLY A CA 1
ATOM 560 C C . GLY A 1 74 ? 3.157 -4.290 -13.847 1.00 97.00 74 GLY A C 1
ATOM 561 O O . GLY A 1 74 ? 3.054 -5.179 -13.005 1.00 97.00 74 GLY A O 1
ATOM 562 N N . GLN A 1 75 ? 3.748 -3.122 -13.587 1.00 97.94 75 GLN A N 1
ATOM 563 C CA . GLN A 1 75 ? 4.336 -2.778 -12.288 1.00 97.94 75 GLN A CA 1
ATOM 564 C C . GLN A 1 75 ? 3.649 -1.551 -11.703 1.00 97.94 75 GLN A C 1
ATOM 566 O O . GLN A 1 75 ? 3.479 -0.552 -12.402 1.00 97.94 75 GLN A O 1
ATOM 571 N N . ASP A 1 76 ? 3.333 -1.596 -10.414 1.00 98.31 76 ASP A N 1
ATOM 572 C CA . ASP A 1 76 ? 2.871 -0.426 -9.673 1.00 98.31 76 ASP A CA 1
ATOM 573 C C . ASP A 1 76 ? 3.948 0.037 -8.703 1.00 98.31 76 ASP A C 1
ATOM 575 O O . ASP A 1 76 ? 4.525 -0.766 -7.964 1.00 98.31 76 ASP A O 1
ATOM 579 N N . SER A 1 77 ? 4.181 1.348 -8.687 1.00 97.56 77 SER A N 1
ATOM 580 C CA . SER A 1 77 ? 4.915 2.006 -7.613 1.00 97.56 77 SER A CA 1
ATOM 581 C C . SER A 1 77 ? 3.915 2.491 -6.572 1.00 97.56 77 SER A C 1
ATOM 583 O O . SER A 1 77 ? 2.915 3.129 -6.911 1.00 97.56 77 SER A O 1
ATOM 585 N N . VAL A 1 78 ? 4.172 2.186 -5.306 1.00 98.12 78 VAL A N 1
ATOM 586 C CA . VAL A 1 78 ? 3.355 2.585 -4.156 1.00 98.12 78 VAL A CA 1
ATOM 587 C C . VAL A 1 78 ? 4.242 3.247 -3.112 1.00 98.12 78 VAL A C 1
ATOM 589 O O . VAL A 1 78 ? 5.426 2.928 -3.003 1.00 98.12 78 VAL A O 1
ATOM 592 N N . GLY A 1 79 ? 3.685 4.168 -2.333 1.00 97.12 79 GLY A N 1
ATOM 593 C CA . GLY A 1 79 ? 4.476 4.844 -1.317 1.00 97.12 79 GLY A CA 1
ATOM 594 C C . GLY A 1 79 ? 3.717 5.848 -0.472 1.00 97.12 79 GLY A C 1
ATOM 595 O O . GLY A 1 79 ? 2.509 6.057 -0.597 1.00 97.1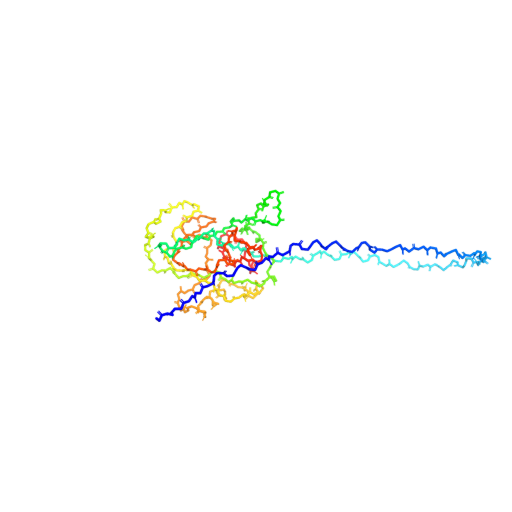2 79 GLY A O 1
ATOM 596 N N . CYS A 1 80 ? 4.485 6.493 0.393 1.00 95.56 80 CYS A N 1
ATOM 597 C CA . CYS A 1 80 ? 4.006 7.394 1.427 1.00 95.56 80 CYS A CA 1
ATOM 598 C C . CYS A 1 80 ? 3.475 8.734 0.886 1.00 95.56 80 CYS A C 1
ATOM 600 O O . CYS A 1 80 ? 2.446 9.237 1.347 1.00 95.56 80 CYS A O 1
ATOM 602 N N . TYR A 1 81 ? 4.193 9.309 -0.083 1.00 92.62 81 TYR A N 1
ATOM 603 C CA . TYR A 1 81 ? 3.981 10.676 -0.566 1.00 92.62 81 TYR A CA 1
ATOM 604 C C . TYR A 1 81 ? 2.766 10.819 -1.481 1.00 92.62 81 TYR A C 1
ATOM 606 O O . TYR A 1 81 ? 2.595 10.052 -2.429 1.00 92.62 81 TYR A O 1
ATOM 614 N N . ASP A 1 82 ? 1.980 11.861 -1.248 1.00 92.44 82 ASP A N 1
ATOM 615 C CA . ASP A 1 82 ? 0.737 12.187 -1.944 1.00 92.44 82 ASP A CA 1
ATOM 616 C C . ASP A 1 82 ? 0.523 13.708 -1.963 1.00 92.44 82 ASP A C 1
ATOM 618 O O . ASP A 1 82 ? 1.321 14.467 -1.409 1.00 92.44 82 ASP A O 1
ATOM 622 N N . TYR A 1 83 ? -0.546 14.163 -2.606 1.00 89.12 83 TYR A N 1
ATOM 623 C CA . TYR A 1 83 ? -0.898 15.577 -2.684 1.00 89.12 83 TYR A CA 1
ATOM 624 C C . TYR A 1 83 ? -2.415 15.756 -2.609 1.00 89.12 83 TYR A C 1
ATOM 626 O O . TYR A 1 83 ? -3.173 15.010 -3.232 1.00 89.12 83 TYR A O 1
ATOM 634 N N . ASP A 1 84 ? -2.856 16.777 -1.878 1.00 85.94 84 ASP A N 1
ATOM 635 C CA . ASP A 1 84 ? -4.223 17.274 -1.966 1.00 85.94 84 ASP A CA 1
ATOM 636 C C . ASP A 1 84 ? -4.350 18.190 -3.183 1.00 85.94 84 ASP A C 1
ATOM 638 O O . ASP A 1 84 ? -3.854 19.316 -3.184 1.00 85.94 84 ASP A O 1
ATOM 642 N N . TYR A 1 85 ? -5.011 17.693 -4.226 1.00 85.19 85 TYR A N 1
ATOM 643 C CA . TYR A 1 85 ? -5.2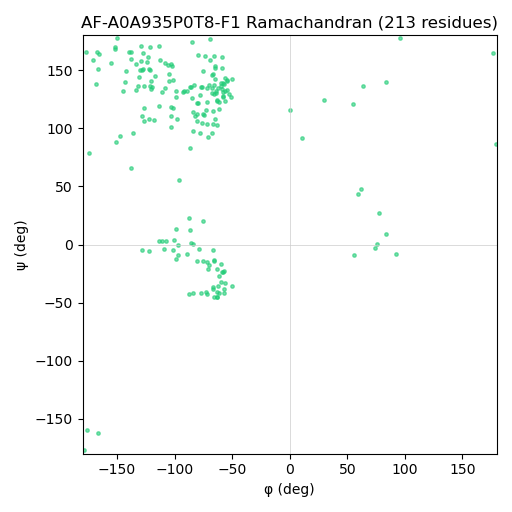69 18.444 -5.455 1.00 85.19 85 TYR A CA 1
ATOM 644 C C . TYR A 1 85 ? -6.531 19.315 -5.378 1.00 85.19 85 TYR A C 1
ATOM 646 O O . TYR A 1 85 ? -6.866 19.975 -6.360 1.00 85.19 85 TYR A O 1
ATOM 654 N N . SER A 1 86 ? -7.241 19.333 -4.241 1.00 83.31 86 SER A N 1
ATOM 655 C CA . SER A 1 86 ? -8.369 20.252 -4.029 1.00 83.31 86 SER A CA 1
ATOM 656 C C . SER A 1 86 ? -7.919 21.692 -3.751 1.00 83.31 86 SER A C 1
ATOM 658 O O . SER A 1 86 ? -8.721 22.620 -3.858 1.00 83.31 86 SER A O 1
ATOM 660 N N . THR A 1 87 ? -6.635 21.893 -3.445 1.00 84.38 87 THR A N 1
ATOM 661 C CA . THR A 1 87 ? -6.013 23.202 -3.235 1.00 84.38 87 THR A CA 1
ATOM 662 C C . THR A 1 87 ? -5.124 23.601 -4.419 1.00 84.38 87 THR A C 1
ATOM 664 O O . THR A 1 87 ? -4.629 22.761 -5.170 1.00 84.38 87 THR A O 1
ATOM 667 N N . SER A 1 88 ? -4.926 24.911 -4.613 1.00 89.75 88 SER A N 1
ATOM 668 C CA . SER A 1 88 ? -4.051 25.463 -5.656 1.00 89.75 88 SER A CA 1
ATOM 669 C C . SER A 1 88 ? -3.068 26.470 -5.037 1.00 89.75 88 SER A C 1
ATOM 671 O O . SER A 1 88 ? -3.510 27.549 -4.637 1.00 89.75 88 SER A O 1
ATOM 673 N N . PRO A 1 89 ? -1.755 26.167 -4.971 1.00 90.44 89 PRO A N 1
ATOM 674 C CA . PRO A 1 89 ? -1.107 24.940 -5.452 1.00 90.44 89 PRO A CA 1
ATOM 675 C C . PRO A 1 89 ? -1.475 23.700 -4.609 1.00 90.44 89 PRO A C 1
ATOM 677 O O . PRO A 1 89 ? -1.859 23.869 -3.448 1.00 90.44 89 PRO A O 1
ATOM 680 N N . PRO A 1 90 ? -1.327 22.471 -5.152 1.00 88.81 90 PRO A N 1
ATOM 681 C CA . PRO A 1 90 ? -1.592 21.249 -4.399 1.00 88.81 90 PRO A CA 1
ATOM 682 C C . PRO A 1 90 ? -0.792 21.200 -3.100 1.00 88.81 90 PRO A C 1
ATOM 684 O O . PRO A 1 90 ? 0.415 21.459 -3.090 1.00 88.81 90 PRO A O 1
ATOM 687 N N . THR A 1 91 ? -1.456 20.852 -2.003 1.00 89.31 91 THR A N 1
ATOM 688 C CA . THR A 1 91 ? -0.808 20.771 -0.689 1.00 89.31 91 THR A CA 1
ATOM 689 C C . THR A 1 91 ? -0.155 19.397 -0.515 1.00 89.31 91 THR A C 1
ATOM 691 O O . THR A 1 91 ? -0.836 18.385 -0.693 1.00 89.31 91 THR A O 1
ATOM 694 N N . PRO A 1 92 ? 1.149 19.312 -0.184 1.00 89.06 92 PRO A N 1
ATOM 695 C CA . PRO A 1 92 ? 1.804 18.032 0.065 1.00 89.06 92 PRO A CA 1
ATOM 696 C C . PRO A 1 92 ? 1.147 17.279 1.221 1.00 89.06 92 PRO A C 1
ATOM 698 O O . PRO A 1 92 ? 0.881 17.856 2.275 1.00 89.06 92 PRO A O 1
ATOM 701 N N . LEU A 1 93 ? 0.940 15.978 1.036 1.00 88.19 93 LEU A N 1
ATOM 702 C CA . LEU A 1 93 ? 0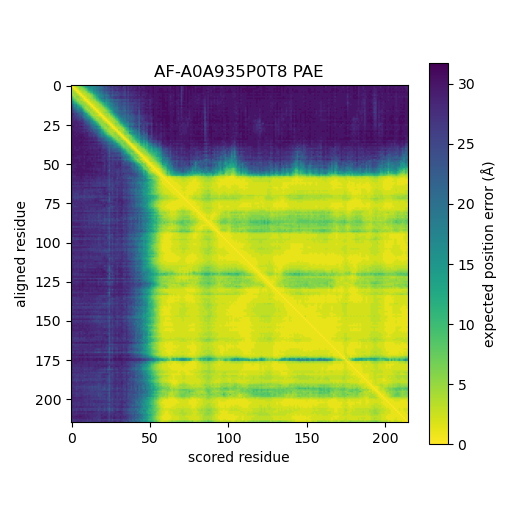.468 15.064 2.069 1.00 88.19 93 LEU A CA 1
ATOM 703 C C . LEU A 1 93 ? 1.433 13.885 2.172 1.00 88.19 93 LEU A C 1
ATOM 705 O O . LEU A 1 93 ? 1.869 13.316 1.172 1.00 88.19 93 LEU A O 1
ATOM 709 N N . ALA A 1 94 ? 1.764 13.493 3.394 1.00 89.94 94 ALA A N 1
ATOM 710 C CA . ALA A 1 94 ? 2.632 12.355 3.651 1.00 89.94 94 ALA A CA 1
ATOM 711 C C . ALA A 1 94 ? 1.953 11.394 4.623 1.00 89.94 94 ALA A C 1
ATOM 713 O O . ALA A 1 94 ? 1.131 11.793 5.447 1.00 89.94 94 ALA A O 1
ATOM 714 N N . CYS A 1 95 ? 2.303 10.120 4.497 1.00 94.25 95 CYS A N 1
ATOM 715 C CA . CYS A 1 95 ? 2.073 9.161 5.563 1.00 94.25 95 CYS A CA 1
ATOM 716 C C . CYS A 1 95 ? 2.930 9.505 6.792 1.00 94.25 95 CYS A C 1
ATOM 718 O O . CYS A 1 95 ? 3.932 10.216 6.680 1.00 94.25 95 CYS A O 1
ATOM 720 N N . ASP A 1 96 ? 2.564 8.955 7.946 1.00 96.06 96 ASP A N 1
ATOM 721 C CA . ASP A 1 96 ? 3.339 9.090 9.178 1.00 96.06 96 ASP A CA 1
ATOM 722 C C . ASP A 1 96 ? 3.624 7.696 9.763 1.00 96.06 96 ASP A C 1
ATOM 724 O O . ASP A 1 96 ? 2.709 7.066 10.300 1.00 96.06 96 ASP A O 1
ATOM 728 N N . PRO A 1 97 ? 4.869 7.193 9.665 1.00 96.44 97 PRO A N 1
ATOM 729 C CA . PRO A 1 97 ? 5.238 5.909 10.250 1.00 96.44 97 PRO A CA 1
ATOM 730 C C . PRO A 1 97 ? 5.306 5.938 11.782 1.00 96.44 97 PR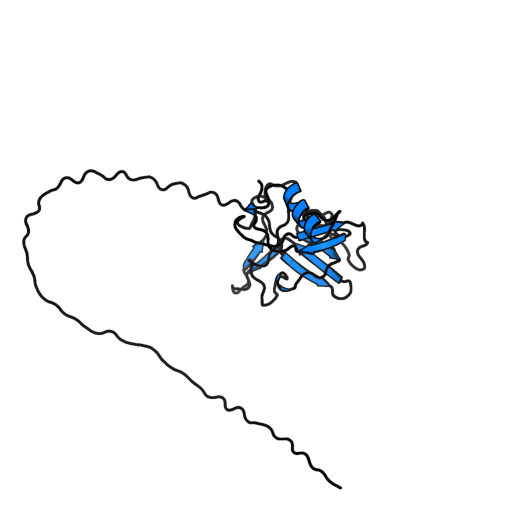O A C 1
ATOM 732 O O . PRO A 1 97 ? 5.215 4.883 12.402 1.00 96.44 97 PRO A O 1
ATOM 735 N N . TYR A 1 98 ? 5.463 7.108 12.402 1.00 96.56 98 TYR A N 1
ATOM 736 C CA . TYR A 1 98 ? 5.665 7.242 13.843 1.00 96.56 98 TYR A CA 1
ATOM 737 C C . TYR A 1 98 ? 4.349 7.237 14.607 1.00 96.56 98 TYR A C 1
ATOM 739 O O . TYR A 1 98 ? 4.262 6.609 15.655 1.00 96.56 98 TYR A O 1
ATOM 747 N N . THR A 1 99 ? 3.325 7.929 14.104 1.00 96.12 99 THR A N 1
ATOM 748 C CA . THR A 1 99 ? 2.033 8.028 14.809 1.00 96.12 99 THR A CA 1
ATOM 749 C C . THR A 1 99 ? 0.813 7.678 13.961 1.00 96.12 99 THR A C 1
ATOM 751 O O . THR A 1 99 ? -0.292 7.599 14.494 1.00 96.12 99 THR A O 1
ATOM 754 N N . GLY A 1 100 ? 0.995 7.409 12.664 1.00 96.88 100 GLY A N 1
ATOM 755 C CA . GLY A 1 100 ? -0.085 7.145 11.719 1.00 96.88 100 GLY A CA 1
ATOM 756 C C . GLY A 1 100 ? -0.715 8.423 11.153 1.00 96.88 100 GLY A C 1
ATOM 757 O O . GLY A 1 100 ? -0.990 9.395 11.852 1.00 96.88 100 GLY A O 1
ATOM 758 N N . ASP A 1 101 ? -1.027 8.422 9.860 1.00 95.75 101 ASP A N 1
ATOM 759 C CA . ASP A 1 101 ? -1.593 9.586 9.159 1.00 95.75 101 ASP A CA 1
ATOM 760 C C . ASP A 1 101 ? -3.119 9.548 9.020 1.00 95.75 101 ASP A C 1
ATOM 762 O O . ASP A 1 101 ? -3.728 10.550 8.645 1.00 95.75 101 ASP A O 1
ATOM 766 N N . THR A 1 102 ? -3.771 8.434 9.348 1.00 95.88 102 THR A N 1
ATOM 767 C CA . THR A 1 102 ? -5.198 8.230 9.083 1.00 95.88 102 THR A CA 1
ATOM 768 C C . THR A 1 102 ? -5.916 7.671 10.306 1.00 95.88 102 THR A C 1
ATOM 770 O O . THR A 1 102 ? -5.480 6.679 10.870 1.00 95.88 102 THR A O 1
ATOM 773 N N . SER A 1 103 ? -7.073 8.239 10.671 1.00 96.50 103 SER A N 1
ATOM 774 C CA . SER A 1 103 ? -7.931 7.690 11.737 1.00 96.50 103 SER A CA 1
ATOM 775 C C . SER A 1 103 ? -8.254 6.212 11.508 1.00 96.50 103 SER A C 1
ATOM 777 O O . SER A 1 103 ? -8.764 5.841 10.450 1.00 96.50 103 SER A O 1
ATOM 779 N N . CYS A 1 104 ? -8.042 5.376 12.523 1.00 97.62 104 CYS A N 1
ATOM 780 C CA . CYS A 1 104 ? -8.345 3.947 12.451 1.00 97.62 104 CYS A CA 1
ATOM 781 C C . CYS A 1 104 ? -9.841 3.646 12.314 1.00 97.62 104 CYS A C 1
ATOM 783 O O . CYS A 1 104 ? -10.205 2.537 11.942 1.00 97.62 104 CYS A O 1
ATOM 785 N N . ALA A 1 105 ? -10.727 4.615 12.556 1.00 96.69 105 ALA A N 1
ATOM 786 C CA . ALA A 1 105 ? -12.150 4.453 12.261 1.00 96.69 105 ALA A CA 1
ATOM 787 C C . ALA A 1 105 ? -12.449 4.436 10.746 1.00 96.69 105 ALA A C 1
ATOM 789 O O . ALA A 1 105 ? -13.522 3.994 10.338 1.00 96.69 105 ALA A O 1
ATOM 790 N N . ALA A 1 106 ? -11.525 4.913 9.902 1.00 97.25 106 ALA A N 1
ATOM 791 C CA . ALA A 1 106 ? -11.698 4.900 8.454 1.00 97.25 106 ALA A CA 1
ATOM 792 C C . ALA A 1 106 ? -11.695 3.465 7.904 1.00 97.25 106 ALA A C 1
ATOM 794 O O . ALA A 1 106 ? -10.956 2.605 8.381 1.00 97.25 106 ALA A O 1
ATOM 795 N N . SER A 1 107 ? -12.484 3.226 6.853 1.00 97.69 107 SER A N 1
ATOM 796 C CA . SER A 1 107 ? -12.475 1.965 6.108 1.00 97.69 107 SER A CA 1
ATOM 797 C C . SER A 1 107 ? -11.685 2.123 4.814 1.00 97.69 107 SER A C 1
ATOM 799 O O . SER A 1 107 ? -12.040 2.939 3.960 1.00 97.69 107 SER A O 1
ATOM 801 N N . ARG A 1 108 ? -10.592 1.367 4.679 1.00 98.06 108 ARG A N 1
ATOM 802 C CA . ARG A 1 108 ? -9.658 1.425 3.542 1.00 98.06 108 ARG A CA 1
ATOM 803 C C . ARG A 1 108 ? -9.167 0.024 3.192 1.00 98.06 108 ARG A C 1
ATOM 805 O O . ARG A 1 108 ? -9.094 -0.822 4.081 1.00 98.06 108 ARG A O 1
ATOM 812 N N . PRO A 1 109 ? -8.853 -0.267 1.923 1.00 98.50 109 PRO A N 1
ATOM 813 C CA . PRO A 1 109 ? -8.272 -1.557 1.581 1.00 98.50 109 PRO A CA 1
ATOM 814 C C . PRO A 1 109 ? -6.891 -1.714 2.219 1.00 98.50 109 PRO A C 1
ATOM 816 O O . PRO A 1 109 ? -6.199 -0.730 2.483 1.00 98.50 109 PRO A O 1
ATOM 819 N N . ILE A 1 110 ? -6.491 -2.956 2.449 1.00 98.88 110 ILE A N 1
ATOM 820 C CA . ILE A 1 110 ? -5.146 -3.314 2.885 1.00 98.88 110 ILE A CA 1
ATOM 821 C C . ILE A 1 110 ? -4.301 -3.527 1.632 1.00 98.88 110 ILE A C 1
ATOM 823 O O . ILE A 1 110 ? -4.733 -4.237 0.718 1.00 98.88 110 ILE A O 1
ATOM 827 N N . LEU A 1 111 ? -3.107 -2.935 1.587 1.00 98.88 111 LEU A N 1
ATOM 828 C CA . LEU A 1 111 ? -2.108 -3.331 0.604 1.00 98.88 111 LEU A CA 1
ATOM 829 C C . LEU A 1 111 ? -1.548 -4.685 1.015 1.00 98.88 111 LEU A C 1
ATOM 831 O O . LEU A 1 111 ? -0.919 -4.814 2.062 1.00 98.88 111 LEU A O 1
ATOM 835 N N . CYS A 1 112 ? -1.788 -5.686 0.184 1.00 98.88 112 CYS A N 1
ATOM 836 C CA . CYS A 1 112 ? -1.271 -7.027 0.362 1.00 98.88 112 CYS A CA 1
ATOM 837 C C . CYS A 1 112 ? -0.130 -7.281 -0.611 1.00 98.88 112 CYS A C 1
ATOM 839 O O . CYS A 1 112 ? -0.151 -6.813 -1.751 1.00 98.88 112 CYS A O 1
ATOM 841 N N . ILE A 1 113 ? 0.832 -8.078 -0.168 1.00 98.88 113 ILE A N 1
ATOM 842 C CA . ILE A 1 113 ? 1.971 -8.512 -0.962 1.00 98.88 113 ILE A CA 1
ATOM 843 C C . ILE A 1 113 ? 2.154 -10.024 -0.853 1.00 98.88 113 ILE A C 1
ATOM 845 O O . ILE A 1 113 ? 1.965 -10.620 0.213 1.00 98.88 113 ILE A O 1
ATOM 849 N N . ARG A 1 114 ? 2.576 -10.636 -1.959 1.00 98.69 114 ARG A N 1
ATOM 850 C CA . ARG A 1 114 ? 3.178 -11.970 -1.990 1.00 98.69 114 ARG A CA 1
ATOM 851 C C . ARG A 1 114 ? 4.556 -11.871 -2.618 1.00 98.69 114 ARG A C 1
ATOM 853 O O . ARG A 1 114 ? 4.673 -11.679 -3.827 1.00 98.69 114 ARG A O 1
ATOM 860 N N . GLN A 1 115 ? 5.586 -12.011 -1.792 1.00 98.25 115 GLN A N 1
ATOM 861 C CA . GLN A 1 115 ? 6.969 -12.066 -2.253 1.00 98.25 115 GLN A CA 1
ATOM 862 C C . GLN A 1 115 ? 7.288 -13.486 -2.714 1.00 98.25 115 GLN A C 1
ATOM 864 O O . GLN A 1 115 ? 7.335 -14.416 -1.912 1.00 98.25 115 GLN A O 1
ATOM 869 N N . ASP A 1 116 ? 7.468 -13.651 -4.018 1.00 97.06 116 ASP A N 1
ATOM 870 C CA . ASP A 1 116 ? 7.769 -14.925 -4.676 1.00 97.06 116 ASP A CA 1
ATOM 871 C C . ASP A 1 116 ? 9.199 -14.970 -5.239 1.00 97.06 116 ASP A C 1
ATOM 873 O O . ASP A 1 116 ? 9.598 -15.957 -5.853 1.00 97.06 116 ASP A O 1
ATOM 877 N N . GLY A 1 117 ? 9.987 -13.914 -5.007 1.00 97.19 117 GLY A N 1
ATOM 878 C CA . GLY A 1 117 ? 11.365 -13.814 -5.478 1.00 97.19 117 GLY A CA 1
ATOM 879 C C . GLY A 1 117 ? 11.490 -13.331 -6.922 1.00 97.19 117 GLY A C 1
ATOM 880 O O . GLY A 1 117 ? 12.597 -13.354 -7.460 1.00 97.19 117 GLY A O 1
ATOM 881 N N . SER A 1 118 ? 10.400 -12.874 -7.547 1.00 96.31 118 SER A N 1
ATOM 882 C CA . SER A 1 118 ? 10.427 -12.403 -8.932 1.00 96.31 118 SER A CA 1
ATOM 883 C C . SER A 1 118 ? 11.444 -11.277 -9.153 1.00 96.31 118 SER A C 1
ATOM 885 O O . SER A 1 118 ? 11.626 -10.397 -8.308 1.00 96.31 118 SER A O 1
ATOM 887 N N . GLY A 1 119 ? 12.103 -11.287 -10.316 1.00 95.69 119 GLY A N 1
ATOM 888 C CA . GLY A 1 119 ? 13.017 -10.224 -10.748 1.00 95.69 119 GLY A CA 1
ATOM 889 C C . GLY A 1 119 ? 12.285 -8.949 -11.183 1.00 95.69 119 GLY A C 1
ATOM 890 O O . GLY A 1 119 ? 11.097 -8.986 -11.489 1.00 95.69 119 GLY A O 1
ATOM 891 N N . SER A 1 120 ? 13.000 -7.823 -11.242 1.00 93.19 120 SER A N 1
ATOM 892 C CA . SER A 1 120 ? 12.428 -6.479 -11.417 1.00 93.19 120 SER A CA 1
ATOM 893 C C . SER A 1 120 ? 12.185 -6.031 -12.865 1.00 93.19 120 SER A C 1
ATOM 895 O O . SER A 1 120 ? 11.975 -4.846 -13.070 1.00 93.19 120 SER A O 1
ATOM 897 N N . CYS A 1 121 ? 12.249 -6.919 -13.869 1.00 92.38 121 CYS A N 1
ATOM 898 C CA . CYS A 1 121 ? 12.080 -6.654 -15.316 1.00 92.38 121 CYS A CA 1
ATOM 899 C C . CYS A 1 121 ? 12.047 -5.165 -15.727 1.00 92.38 121 CYS A C 1
ATOM 901 O O . CYS A 1 121 ? 10.994 -4.528 -15.721 1.00 92.38 121 CYS A O 1
ATOM 903 N N . GLY A 1 122 ? 13.209 -4.600 -16.070 1.00 90.12 122 GLY A N 1
ATOM 904 C CA . GLY A 1 122 ? 13.323 -3.216 -16.553 1.00 90.12 122 GLY A CA 1
ATOM 905 C C . GLY A 1 122 ? 13.208 -2.116 -15.487 1.00 90.12 122 GLY A C 1
ATOM 906 O O . GLY A 1 122 ? 13.306 -0.943 -15.836 1.00 90.12 122 GLY A O 1
ATOM 907 N N . PHE A 1 123 ? 13.031 -2.460 -14.210 1.00 93.69 123 PHE A N 1
ATOM 908 C CA . PHE A 1 123 ? 13.075 -1.525 -13.086 1.00 93.69 123 PHE A CA 1
ATOM 909 C C . PHE A 1 123 ? 14.441 -1.551 -12.391 1.00 93.69 123 PHE A C 1
ATOM 911 O O . PHE A 1 123 ? 14.943 -2.621 -12.027 1.00 93.69 123 PHE A O 1
ATOM 918 N N . THR A 1 124 ? 14.999 -0.361 -12.157 1.00 93.12 124 THR A N 1
ATOM 919 C CA . THR A 1 124 ? 16.238 -0.142 -11.398 1.00 93.12 124 THR A CA 1
ATOM 920 C C . THR A 1 124 ? 15.891 0.383 -10.002 1.00 93.12 124 THR A C 1
ATOM 922 O O . THR A 1 124 ? 15.431 1.522 -9.893 1.00 93.12 124 THR A O 1
ATOM 925 N N . PRO A 1 125 ? 16.104 -0.408 -8.934 1.00 91.50 125 PRO A N 1
ATOM 926 C CA . PRO A 1 125 ? 15.792 0.011 -7.572 1.00 91.50 125 PRO A CA 1
ATOM 927 C C . PRO A 1 125 ? 16.643 1.187 -7.091 1.00 91.50 125 PRO A C 1
ATOM 929 O O . PRO A 1 125 ? 17.803 1.342 -7.474 1.00 91.50 125 PRO A O 1
ATOM 932 N N . SER A 1 126 ? 16.079 1.966 -6.174 1.00 89.94 126 SER A N 1
ATOM 933 C CA . SER A 1 126 ? 16.780 3.001 -5.410 1.00 89.94 126 SER A CA 1
ATOM 934 C C . SER A 1 126 ? 16.510 2.833 -3.914 1.00 89.94 126 SER A C 1
ATOM 936 O O . SER A 1 126 ? 15.631 2.069 -3.522 1.00 89.94 126 SER A O 1
ATOM 938 N N . PHE A 1 127 ? 17.221 3.588 -3.073 1.00 85.19 127 PHE A N 1
ATOM 939 C CA . PHE A 1 127 ? 17.015 3.561 -1.619 1.00 85.19 127 PHE A CA 1
ATOM 940 C C . PHE A 1 127 ? 15.586 3.963 -1.191 1.00 85.19 127 PHE A C 1
ATOM 942 O O . PHE A 1 127 ? 15.071 3.445 -0.204 1.00 85.19 127 PHE A O 1
ATOM 949 N N . TYR A 1 128 ? 14.940 4.865 -1.940 1.00 85.81 128 TYR A N 1
ATOM 950 C CA . TYR A 1 128 ? 13.605 5.408 -1.632 1.00 85.81 128 TYR A CA 1
ATOM 951 C C . TYR A 1 128 ? 12.463 4.782 -2.448 1.00 85.81 128 TYR A C 1
ATOM 953 O O . TYR A 1 128 ? 11.300 5.140 -2.278 1.00 85.81 128 TYR A O 1
ATOM 961 N N . ASN A 1 129 ? 12.797 3.910 -3.399 1.00 90.44 129 ASN A N 1
ATOM 962 C CA . ASN A 1 129 ? 11.836 3.166 -4.202 1.00 90.44 129 ASN A CA 1
ATOM 963 C C . ASN A 1 129 ? 12.490 1.847 -4.608 1.00 90.44 129 ASN A C 1
ATOM 965 O O . ASN A 1 129 ? 13.195 1.763 -5.621 1.00 90.44 129 ASN A O 1
ATOM 969 N N . GLY A 1 130 ? 12.325 0.856 -3.738 1.00 95.88 130 GLY A N 1
ATOM 970 C CA . GLY A 1 130 ? 12.931 -0.460 -3.875 1.00 95.88 130 GLY A CA 1
ATOM 971 C C . GLY A 1 130 ? 12.121 -1.415 -4.752 1.00 95.88 130 GLY A C 1
ATOM 972 O O . GLY A 1 130 ? 11.007 -1.108 -5.172 1.00 95.88 130 GLY A O 1
ATOM 973 N N . TRP A 1 131 ? 12.667 -2.603 -5.014 1.00 97.25 131 TRP A N 1
ATOM 974 C CA . TRP A 1 131 ? 11.939 -3.685 -5.681 1.00 97.25 131 TRP A CA 1
ATOM 975 C C . TRP A 1 131 ? 11.509 -4.725 -4.654 1.00 97.25 131 TRP A C 1
ATOM 977 O O . TRP A 1 131 ? 12.358 -5.363 -4.031 1.00 97.25 131 TRP A O 1
ATOM 987 N N . ALA A 1 132 ? 10.200 -4.925 -4.507 1.00 97.56 132 ALA A N 1
ATOM 988 C CA . ALA A 1 132 ? 9.655 -5.762 -3.443 1.00 97.56 132 ALA A CA 1
ATOM 989 C C . ALA A 1 132 ? 9.629 -7.267 -3.765 1.00 97.56 132 ALA A C 1
ATOM 991 O O . ALA A 1 132 ? 9.226 -8.059 -2.918 1.00 97.56 132 ALA A O 1
ATOM 992 N N . LYS A 1 133 ? 10.103 -7.688 -4.951 1.00 97.31 133 LYS A N 1
ATOM 993 C CA . LYS A 1 133 ? 10.286 -9.109 -5.326 1.00 97.31 133 LYS A CA 1
ATOM 994 C C . LYS A 1 133 ? 9.000 -9.938 -5.270 1.00 97.31 133 LYS A C 1
ATOM 996 O O . LYS A 1 133 ? 8.999 -11.056 -4.750 1.00 97.31 133 LYS A O 1
ATOM 1001 N N . GLY A 1 134 ? 7.902 -9.386 -5.781 1.00 97.31 134 GLY A N 1
ATOM 1002 C CA . GLY A 1 134 ? 6.605 -10.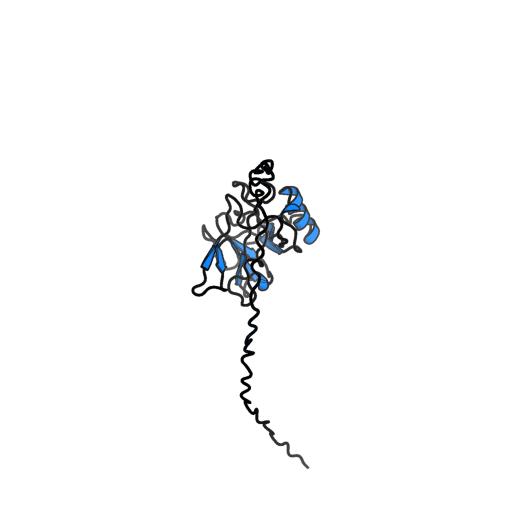040 -5.678 1.00 97.31 134 GLY A CA 1
ATOM 1003 C C . GLY A 1 134 ? 5.464 -9.335 -6.391 1.00 97.31 134 GLY A C 1
ATOM 1004 O O . GLY A 1 134 ? 5.678 -8.507 -7.279 1.00 97.31 134 GLY A O 1
ATOM 1005 N N . ASN A 1 135 ? 4.255 -9.682 -5.953 1.00 98.62 135 ASN A N 1
ATOM 1006 C CA . ASN A 1 135 ? 2.989 -9.197 -6.490 1.00 98.62 135 ASN A CA 1
ATOM 1007 C C . ASN A 1 135 ? 2.212 -8.412 -5.431 1.00 98.62 135 ASN A C 1
ATOM 1009 O O . ASN A 1 135 ? 2.246 -8.792 -4.258 1.00 98.62 135 ASN A O 1
ATOM 1013 N N . LEU A 1 136 ? 1.487 -7.370 -5.845 1.00 98.75 136 LEU A N 1
ATOM 1014 C CA . LEU A 1 136 ? 0.599 -6.592 -4.975 1.00 98.75 136 LEU A CA 1
ATOM 1015 C C . LEU A 1 136 ? -0.875 -6.856 -5.271 1.00 98.75 136 LEU A C 1
ATOM 1017 O O . LEU A 1 136 ? -1.260 -7.242 -6.374 1.00 98.75 136 LEU A O 1
ATOM 1021 N N . GLY A 1 137 ? -1.703 -6.605 -4.262 1.00 98.62 137 GLY A N 1
ATOM 1022 C CA . GLY A 1 137 ? -3.154 -6.640 -4.359 1.00 98.62 137 GLY A CA 1
ATOM 1023 C C . GLY A 1 137 ? -3.797 -5.766 -3.288 1.00 98.62 137 GLY A C 1
ATOM 1024 O O . GLY A 1 137 ? -3.199 -5.500 -2.248 1.00 98.62 137 GLY A O 1
ATOM 1025 N N . LEU A 1 138 ? -5.026 -5.321 -3.541 1.00 98.69 138 LEU A N 1
ATOM 1026 C CA . LEU A 1 138 ? -5.844 -4.598 -2.567 1.00 98.69 138 LEU A CA 1
ATOM 1027 C C . LEU A 1 138 ? -7.025 -5.466 -2.133 1.00 98.69 138 LEU A C 1
ATOM 1029 O O . LEU A 1 138 ? -7.741 -6.016 -2.972 1.00 98.69 138 LEU A O 1
ATOM 1033 N N . THR A 1 139 ? -7.246 -5.582 -0.826 1.00 98.62 139 THR A N 1
ATOM 1034 C CA . THR A 1 139 ? -8.457 -6.224 -0.290 1.00 98.62 139 THR A CA 1
ATOM 1035 C C . THR A 1 139 ? -9.706 -5.378 -0.564 1.00 98.62 139 THR A C 1
ATOM 1037 O O . THR A 1 139 ? -9.624 -4.245 -1.039 1.00 98.62 139 THR A O 1
ATOM 1040 N N . ALA A 1 140 ? -10.883 -5.880 -0.179 1.00 97.31 140 ALA A N 1
ATOM 1041 C CA . ALA A 1 140 ? -12.010 -4.995 0.122 1.00 97.31 140 ALA A CA 1
ATOM 1042 C C . ALA A 1 140 ? -11.647 -4.016 1.262 1.00 97.31 140 ALA A C 1
ATOM 1044 O O . ALA A 1 140 ? -10.697 -4.256 2.012 1.00 97.31 140 ALA A O 1
ATOM 1045 N N . SER A 1 141 ? -12.390 -2.916 1.406 1.00 98.00 141 SER A N 1
ATOM 1046 C CA . SER A 1 141 ? -12.129 -1.944 2.474 1.00 98.00 141 SER A CA 1
ATOM 1047 C C . SER A 1 141 ? -12.342 -2.550 3.864 1.00 98.00 141 SER A C 1
ATOM 1049 O O . SER A 1 141 ? -13.385 -3.141 4.138 1.00 98.00 141 SER A O 1
ATOM 1051 N N . VAL A 1 142 ? -11.360 -2.362 4.745 1.00 98.31 142 VAL A N 1
ATOM 1052 C CA . VAL A 1 142 ? -11.348 -2.823 6.135 1.00 98.31 142 VAL A CA 1
ATOM 1053 C C . VAL A 1 142 ? -11.209 -1.608 7.051 1.00 98.31 142 VAL A C 1
ATOM 1055 O O . VAL A 1 142 ? -10.380 -0.723 6.815 1.00 98.31 142 VAL A O 1
ATOM 1058 N N . ALA A 1 143 ? -12.030 -1.550 8.101 1.00 98.19 143 ALA A N 1
ATOM 1059 C CA . ALA A 1 143 ? -11.877 -0.540 9.141 1.00 98.19 143 ALA A CA 1
ATOM 1060 C C . ALA A 1 143 ? -10.539 -0.740 9.863 1.00 98.19 143 ALA A C 1
ATOM 1062 O O . ALA A 1 143 ? -10.230 -1.856 10.276 1.00 98.19 143 ALA A O 1
ATOM 1063 N N . GLY A 1 144 ? -9.760 0.325 10.054 1.00 98.12 144 GLY A N 1
ATOM 1064 C CA . GLY A 1 144 ? -8.481 0.239 10.770 1.00 98.12 144 GLY A CA 1
ATOM 1065 C C . GLY A 1 144 ? -8.626 -0.342 12.186 1.00 98.12 144 GLY A C 1
ATOM 1066 O O . GLY A 1 144 ? -7.774 -1.101 12.628 1.00 98.12 144 GLY A O 1
ATOM 1067 N N . THR A 1 145 ? -9.747 -0.087 12.867 1.00 97.94 145 THR A N 1
ATOM 1068 C CA . THR A 1 145 ? -10.087 -0.668 14.180 1.00 97.94 145 THR A CA 1
ATOM 1069 C C . THR A 1 145 ? -10.257 -2.188 14.166 1.00 97.94 145 THR A C 1
ATOM 1071 O O . THR A 1 145 ? -10.137 -2.813 15.217 1.00 97.94 145 THR A O 1
ATOM 1074 N N . ALA A 1 146 ? -10.511 -2.797 13.004 1.00 98.44 146 ALA A N 1
ATOM 1075 C CA . ALA A 1 146 ? -10.547 -4.250 12.851 1.00 98.44 146 ALA A CA 1
ATOM 1076 C C . ALA A 1 146 ? -9.140 -4.864 12.723 1.00 98.44 146 ALA A C 1
ATOM 1078 O O . ALA A 1 146 ? -8.988 -6.078 12.850 1.00 98.44 146 ALA A O 1
ATOM 1079 N N . LEU A 1 147 ? -8.107 -4.050 12.480 1.00 98.50 147 LEU A N 1
ATOM 1080 C CA . LEU A 1 147 ? -6.711 -4.479 12.418 1.00 98.50 147 LEU A CA 1
ATOM 1081 C C . LEU A 1 147 ? -6.121 -4.448 13.831 1.00 98.50 147 LEU A C 1
ATOM 1083 O O . LEU A 1 147 ? -5.499 -3.473 14.236 1.00 98.50 147 LEU A O 1
ATOM 1087 N N . THR A 1 148 ? -6.347 -5.509 14.604 1.00 98.31 148 THR A N 1
ATOM 1088 C CA . THR A 1 148 ? -5.901 -5.593 16.010 1.00 98.31 148 THR A CA 1
ATOM 1089 C C . THR A 1 148 ? -4.494 -6.164 16.179 1.00 98.31 148 THR A C 1
ATOM 1091 O O . THR A 1 148 ? -3.955 -6.164 17.281 1.00 98.31 148 THR A O 1
ATOM 1094 N N . SER A 1 149 ? -3.894 -6.678 15.104 1.00 98.56 149 SER A N 1
ATOM 1095 C CA . SER A 1 149 ? -2.508 -7.149 15.058 1.00 98.56 149 SER A CA 1
ATOM 1096 C C . SER A 1 149 ? -2.067 -7.370 13.611 1.00 98.56 149 SER A C 1
ATOM 1098 O O . SER A 1 149 ? -2.903 -7.524 12.713 1.00 98.56 149 SER A O 1
ATOM 1100 N N . LEU A 1 150 ? -0.755 -7.505 13.395 1.00 98.75 150 LEU A N 1
ATOM 1101 C CA . LEU A 1 150 ? -0.210 -7.938 12.106 1.00 98.75 150 LEU A CA 1
ATOM 1102 C C . LEU A 1 150 ? -0.770 -9.304 11.671 1.00 98.75 150 LEU A C 1
ATOM 1104 O O . LEU A 1 150 ? -1.070 -9.504 10.498 1.00 98.75 150 LEU A O 1
ATOM 1108 N N . ALA A 1 151 ? -0.963 -10.240 12.606 1.00 98.75 151 ALA A N 1
ATOM 1109 C CA . ALA A 1 151 ? -1.529 -11.554 12.299 1.00 98.75 151 ALA A CA 1
ATOM 1110 C C . ALA A 1 151 ? -2.958 -11.448 11.739 1.00 98.75 151 ALA A C 1
ATOM 1112 O O . ALA A 1 151 ? -3.285 -12.115 10.759 1.00 98.75 151 ALA A O 1
ATOM 1113 N N . VAL A 1 152 ? -3.786 -10.566 12.309 1.00 98.81 152 VAL A N 1
ATOM 1114 C CA . VAL A 1 152 ? -5.144 -10.296 11.809 1.00 98.81 152 VAL A CA 1
ATOM 1115 C C . VAL A 1 152 ? -5.102 -9.646 10.428 1.00 98.81 152 VAL A C 1
ATOM 1117 O O . VAL A 1 152 ? -5.818 -10.085 9.529 1.00 98.81 152 VAL A O 1
ATOM 1120 N N . ALA A 1 153 ? -4.233 -8.656 10.220 1.00 98.81 153 ALA A N 1
ATOM 1121 C CA . ALA A 1 153 ? -4.090 -8.011 8.918 1.00 98.81 153 ALA A CA 1
ATOM 1122 C C . ALA A 1 153 ? -3.606 -8.983 7.825 1.00 98.81 153 ALA A C 1
ATOM 1124 O O . ALA A 1 153 ? -4.154 -9.011 6.722 1.00 98.81 153 ALA A O 1
ATOM 1125 N N . ASN A 1 154 ? -2.650 -9.856 8.152 1.00 98.88 154 ASN A N 1
ATOM 1126 C CA . ASN A 1 154 ? -2.218 -10.940 7.270 1.00 98.88 154 ASN A CA 1
ATOM 1127 C C . ASN A 1 154 ? -3.357 -11.922 6.978 1.00 98.88 154 ASN A C 1
ATOM 1129 O O . ASN A 1 154 ? -3.471 -12.392 5.850 1.00 98.88 154 ASN A O 1
ATOM 1133 N N . GLY A 1 155 ? -4.227 -12.185 7.958 1.00 98.81 155 GLY A N 1
ATOM 1134 C CA . GLY A 1 155 ? -5.430 -12.995 7.786 1.00 98.81 155 GLY A CA 1
ATOM 1135 C C . GLY A 1 155 ? -6.361 -12.461 6.694 1.00 98.81 155 GLY A C 1
ATOM 1136 O O . GLY A 1 155 ? -6.825 -13.245 5.871 1.00 98.81 155 GLY A O 1
ATOM 1137 N N . TYR A 1 156 ? -6.572 -11.142 6.613 1.00 98.88 156 TYR A N 1
ATOM 1138 C CA . TYR A 1 156 ? -7.349 -10.533 5.523 1.00 98.88 156 TYR A CA 1
ATOM 1139 C C . TYR A 1 156 ? -6.697 -10.749 4.153 1.00 98.88 156 TYR A C 1
ATOM 1141 O O . TYR A 1 156 ? -7.375 -11.131 3.199 1.00 98.88 156 TYR A O 1
ATOM 1149 N N . CYS A 1 157 ? -5.381 -10.544 4.053 1.00 98.88 157 CYS A N 1
ATOM 1150 C CA . CYS A 1 157 ? -4.649 -10.768 2.807 1.00 98.88 157 CYS A CA 1
ATOM 1151 C C . CYS A 1 157 ? -4.689 -12.237 2.371 1.00 98.88 157 CYS A C 1
ATOM 1153 O O . CYS A 1 157 ? -4.976 -12.529 1.210 1.00 98.88 157 CYS A O 1
ATOM 1155 N N . ALA A 1 158 ? -4.464 -13.162 3.303 1.00 98.81 158 ALA A N 1
ATOM 1156 C CA . ALA A 1 158 ? -4.508 -14.591 3.033 1.00 98.81 158 ALA A CA 1
ATOM 1157 C C . ALA A 1 158 ? -5.922 -15.076 2.677 1.00 98.81 158 ALA A C 1
ATOM 1159 O O . ALA A 1 158 ? -6.069 -15.927 1.803 1.00 98.81 158 ALA A O 1
ATOM 1160 N N . ALA A 1 159 ? -6.965 -14.525 3.302 1.00 98.69 159 ALA A N 1
ATOM 1161 C CA . ALA A 1 159 ? -8.352 -14.855 2.979 1.00 98.69 159 ALA A CA 1
ATOM 1162 C C . ALA A 1 159 ? -8.749 -14.395 1.566 1.00 98.69 159 ALA A C 1
ATOM 1164 O O . ALA A 1 159 ? -9.460 -15.113 0.868 1.00 98.69 159 ALA A O 1
ATOM 1165 N N . GLN A 1 160 ? -8.277 -13.221 1.137 1.00 98.62 160 GLN A N 1
ATOM 1166 C CA . GLN A 1 160 ? -8.587 -12.654 -0.179 1.00 98.62 160 GLN A CA 1
ATOM 1167 C C . GLN A 1 160 ? -7.787 -13.322 -1.310 1.00 98.62 160 GLN A C 1
ATOM 1169 O O . GLN A 1 160 ? -8.324 -13.555 -2.391 1.00 98.62 160 GLN A O 1
ATOM 1174 N N . PHE A 1 161 ? -6.500 -13.599 -1.086 1.00 98.56 161 PHE A N 1
ATOM 1175 C CA . PHE A 1 161 ? -5.563 -13.953 -2.160 1.00 98.56 161 PHE A CA 1
ATOM 1176 C C . PHE A 1 161 ? -4.882 -15.321 -1.992 1.00 98.56 161 PHE A C 1
ATOM 1178 O O . PHE A 1 161 ? -4.167 -15.774 -2.890 1.00 98.56 161 PHE A O 1
ATOM 1185 N N . GLY A 1 162 ? -5.108 -16.001 -0.868 1.00 98.50 162 GLY A N 1
ATOM 1186 C CA . GLY A 1 162 ? -4.555 -17.317 -0.559 1.00 98.50 162 GLY A CA 1
ATOM 1187 C C . GLY A 1 162 ? -3.276 -17.286 0.281 1.00 98.50 162 GLY A C 1
ATOM 1188 O O . GLY A 1 162 ? -2.732 -16.241 0.640 1.00 98.50 162 GLY A O 1
ATOM 1189 N N . VAL A 1 163 ? -2.780 -18.480 0.609 1.00 98.00 163 VAL A N 1
ATOM 1190 C CA . VAL A 1 163 ? -1.587 -18.674 1.448 1.00 98.00 163 VAL A CA 1
ATOM 1191 C C . VAL A 1 163 ? -0.363 -17.959 0.859 1.00 98.00 163 VAL A C 1
ATOM 1193 O O . VAL A 1 163 ? -0.106 -18.015 -0.343 1.00 98.00 163 VAL A O 1
ATOM 1196 N N . GLY A 1 164 ? 0.418 -17.314 1.731 1.00 97.69 164 GLY A N 1
ATOM 1197 C CA . GLY A 1 164 ? 1.640 -16.586 1.371 1.00 97.69 164 GLY A CA 1
ATOM 1198 C C . GLY A 1 164 ? 1.430 -15.097 1.084 1.00 97.69 164 GLY A C 1
ATOM 1199 O O . GLY A 1 164 ? 2.414 -14.371 0.964 1.00 97.69 164 GLY A O 1
ATOM 1200 N N . TRP A 1 165 ? 0.181 -14.633 1.017 1.00 98.88 165 TRP A N 1
ATOM 1201 C CA . TRP A 1 165 ? -0.135 -13.208 1.019 1.00 98.88 165 TRP A CA 1
ATOM 1202 C C . TRP A 1 165 ? -0.179 -12.659 2.442 1.00 98.88 165 TRP A C 1
ATOM 1204 O O . TRP A 1 165 ? -0.753 -13.271 3.344 1.00 98.88 165 TRP A O 1
ATOM 1214 N N . ARG A 1 166 ? 0.408 -11.481 2.631 1.00 98.88 166 ARG A N 1
ATOM 1215 C CA . ARG A 1 166 ? 0.433 -10.751 3.903 1.00 98.88 166 ARG A CA 1
ATOM 1216 C C . ARG A 1 166 ? 0.224 -9.262 3.670 1.00 98.88 166 ARG A C 1
ATOM 1218 O O . ARG A 1 166 ? 0.336 -8.806 2.533 1.00 98.88 166 ARG A O 1
ATOM 1225 N N . MET A 1 167 ? -0.069 -8.515 4.730 1.00 98.88 167 MET A N 1
ATOM 1226 C CA . MET A 1 167 ? -0.054 -7.057 4.655 1.00 98.88 167 MET A CA 1
ATOM 1227 C C . MET A 1 167 ? 1.352 -6.600 4.255 1.00 98.88 167 MET A C 1
ATOM 1229 O O . MET A 1 167 ? 2.354 -7.179 4.687 1.00 98.88 167 MET A O 1
ATOM 1233 N N . ALA A 1 168 ? 1.412 -5.607 3.379 1.00 98.75 168 ALA A N 1
ATOM 1234 C CA . ALA A 1 168 ? 2.661 -5.012 2.953 1.00 98.75 168 ALA A CA 1
ATOM 1235 C C . ALA A 1 168 ? 3.289 -4.213 4.097 1.00 98.75 168 ALA A C 1
ATOM 1237 O O . ALA A 1 168 ? 2.607 -3.476 4.820 1.00 98.75 168 ALA A O 1
ATOM 1238 N N . GLU A 1 169 ? 4.594 -4.380 4.219 1.00 98.12 169 GLU A N 1
ATOM 1239 C CA . GLU A 1 169 ? 5.460 -3.756 5.200 1.00 98.12 169 GLU A CA 1
ATOM 1240 C C . GLU A 1 169 ? 6.209 -2.593 4.534 1.00 98.12 169 GLU A C 1
ATOM 1242 O O . GLU A 1 169 ? 6.596 -2.671 3.365 1.00 98.12 169 GLU A O 1
ATOM 1247 N N . PHE A 1 170 ? 6.389 -1.497 5.268 1.00 97.69 170 PHE A N 1
ATOM 1248 C CA . PHE A 1 170 ? 7.015 -0.257 4.806 1.00 97.69 170 PHE A CA 1
ATOM 1249 C C . PHE A 1 170 ? 8.366 -0.481 4.106 1.00 97.69 170 PHE A C 1
ATOM 1251 O O . PHE A 1 170 ? 8.669 0.206 3.126 1.00 97.69 170 PHE A O 1
ATOM 1258 N N . HIS A 1 171 ? 9.155 -1.455 4.559 1.00 97.00 171 HIS A N 1
ATOM 1259 C CA . HIS A 1 171 ? 10.483 -1.778 4.041 1.00 97.00 171 HIS A CA 1
ATOM 1260 C C . HIS A 1 171 ? 10.531 -2.953 3.055 1.00 97.00 171 HIS A C 1
ATOM 1262 O O . HIS A 1 171 ? 11.627 -3.391 2.687 1.00 97.00 171 HIS A O 1
ATOM 1268 N N . ASP A 1 172 ? 9.397 -3.425 2.526 1.00 97.38 172 ASP A N 1
ATOM 1269 C CA . ASP A 1 172 ? 9.356 -4.596 1.632 1.00 97.38 172 ASP A CA 1
ATOM 1270 C C . ASP A 1 172 ? 10.209 -4.461 0.359 1.00 97.38 172 ASP A C 1
ATOM 1272 O O . ASP A 1 172 ? 10.646 -5.464 -0.209 1.00 97.38 172 ASP A O 1
ATOM 1276 N N . GLY A 1 173 ? 10.495 -3.231 -0.079 1.00 95.62 173 GLY A N 1
ATOM 1277 C CA . GLY A 1 173 ? 11.395 -2.942 -1.200 1.00 95.62 173 GLY A CA 1
ATOM 1278 C C . GLY A 1 173 ? 12.896 -3.005 -0.882 1.00 95.62 173 GLY A C 1
ATOM 1279 O O . GLY A 1 173 ? 13.703 -2.816 -1.793 1.00 95.62 173 GLY A O 1
ATOM 1280 N N . GLY A 1 174 ? 13.292 -3.238 0.373 1.00 90.94 174 GLY A N 1
ATOM 1281 C CA . GLY A 1 174 ? 14.686 -3.142 0.826 1.00 90.94 174 GLY A CA 1
ATOM 1282 C C . GLY A 1 174 ? 15.167 -1.701 1.046 1.00 90.94 174 GLY A C 1
ATOM 1283 O O . GLY A 1 174 ? 16.354 -1.420 0.886 1.00 90.94 174 GLY A O 1
ATOM 1284 N N . GLY A 1 175 ? 14.244 -0.789 1.363 1.00 83.25 175 GLY A N 1
ATOM 1285 C CA . GLY A 1 175 ? 14.470 0.653 1.484 1.00 83.25 175 GLY A CA 1
ATOM 1286 C C . GLY A 1 175 ? 13.300 1.358 2.175 1.00 83.25 175 GLY A C 1
ATOM 1287 O O . GLY A 1 175 ? 12.513 0.712 2.861 1.00 83.25 175 GLY A O 1
ATOM 1288 N N . GLY A 1 176 ? 13.194 2.680 2.035 1.00 77.38 176 GLY A N 1
ATOM 1289 C CA . GLY A 1 176 ? 12.157 3.490 2.696 1.00 77.38 176 GLY A CA 1
ATOM 1290 C C . GLY A 1 176 ? 11.147 4.123 1.737 1.00 77.38 176 GLY A C 1
ATOM 1291 O O . GLY A 1 176 ? 11.350 4.125 0.532 1.00 77.38 176 GLY A O 1
ATOM 1292 N N . TRP A 1 177 ? 10.084 4.704 2.299 1.00 93.38 177 TRP A N 1
ATOM 1293 C CA . TRP A 1 177 ? 9.078 5.613 1.710 1.00 93.38 177 TRP A CA 1
ATOM 1294 C C . TRP A 1 177 ? 8.295 5.158 0.461 1.00 93.38 177 TRP A C 1
ATOM 1296 O O . TRP A 1 177 ? 7.307 5.815 0.106 1.00 93.38 177 TRP A O 1
ATOM 1306 N N . GLY A 1 178 ? 8.668 4.046 -0.169 1.00 96.31 178 GLY A N 1
ATOM 1307 C CA . GLY A 1 178 ? 7.949 3.423 -1.272 1.00 96.31 178 GLY A CA 1
ATOM 1308 C C . GLY A 1 178 ? 8.667 2.204 -1.851 1.00 96.31 178 GLY A C 1
ATOM 1309 O O . GLY A 1 178 ? 9.857 1.968 -1.623 1.00 96.31 178 GLY A O 1
ATOM 1310 N N . PHE A 1 179 ? 7.935 1.422 -2.635 1.00 97.88 179 PHE A N 1
ATOM 1311 C CA . PHE A 1 179 ? 8.490 0.319 -3.412 1.00 97.88 179 PHE A CA 1
ATOM 1312 C C . PHE A 1 179 ? 7.671 0.054 -4.675 1.00 97.88 179 PHE A C 1
ATOM 1314 O O . PHE A 1 179 ? 6.554 0.544 -4.851 1.00 97.88 179 PHE A O 1
ATOM 1321 N N . THR A 1 180 ? 8.246 -0.755 -5.556 1.00 98.06 180 THR A N 1
ATOM 1322 C CA . THR A 1 180 ? 7.635 -1.224 -6.797 1.00 98.06 180 THR A CA 1
ATOM 1323 C C . THR A 1 180 ? 7.551 -2.752 -6.793 1.00 98.06 180 THR A C 1
ATOM 1325 O O . THR A 1 180 ? 8.467 -3.434 -6.323 1.00 98.06 180 THR A O 1
ATOM 1328 N N . ALA A 1 181 ? 6.446 -3.289 -7.306 1.00 98.31 181 ALA A N 1
ATOM 1329 C CA . ALA A 1 181 ? 6.200 -4.723 -7.490 1.00 98.31 181 ALA A CA 1
ATOM 1330 C C . ALA A 1 181 ? 5.241 -4.960 -8.670 1.00 98.31 181 ALA A C 1
ATOM 1332 O O . ALA A 1 181 ? 4.657 -4.011 -9.200 1.00 98.31 181 ALA A O 1
ATOM 1333 N N . TYR A 1 182 ? 5.082 -6.218 -9.093 1.00 98.50 182 TYR A N 1
ATOM 1334 C CA . TYR A 1 182 ? 4.112 -6.565 -10.134 1.00 98.50 182 TYR A CA 1
ATOM 1335 C C . TYR A 1 182 ? 2.692 -6.366 -9.635 1.00 98.50 182 TYR A C 1
ATOM 1337 O O . TYR A 1 182 ? 2.346 -6.832 -8.550 1.00 98.50 182 TYR A O 1
ATOM 1345 N N . SER A 1 183 ? 1.874 -5.663 -10.412 1.00 97.88 183 SER A N 1
ATOM 1346 C CA . SER A 1 183 ? 0.492 -5.372 -10.055 1.00 97.88 183 SER A CA 1
ATOM 1347 C C . SER A 1 183 ? -0.239 -4.609 -11.167 1.00 97.88 183 SER A C 1
ATOM 1349 O O . SER A 1 183 ? 0.369 -4.054 -12.082 1.00 97.88 183 SER A O 1
ATOM 1351 N N . ASN A 1 184 ? -1.566 -4.577 -11.052 1.00 97.19 184 ASN A N 1
ATOM 1352 C CA . ASN A 1 184 ? -2.449 -3.662 -11.765 1.00 97.19 184 ASN A CA 1
ATOM 1353 C C . ASN A 1 184 ? -3.533 -3.135 -10.803 1.00 97.19 184 ASN A C 1
ATOM 1355 O O . ASN A 1 184 ? -4.711 -3.488 -10.895 1.00 97.19 184 ASN A O 1
ATOM 1359 N N . LEU A 1 185 ? -3.116 -2.358 -9.800 1.00 97.25 185 LEU A N 1
ATOM 1360 C CA . LEU A 1 185 ? -4.007 -1.748 -8.817 1.00 97.25 185 LEU A CA 1
ATOM 1361 C C . LEU A 1 185 ? -4.886 -0.703 -9.503 1.00 97.25 185 LEU A C 1
ATOM 1363 O O . LEU A 1 185 ? -4.445 0.012 -10.401 1.00 97.25 185 LEU A O 1
ATOM 1367 N N . ASN A 1 186 ? -6.114 -0.558 -9.017 1.00 94.88 186 ASN A N 1
ATOM 1368 C CA . ASN A 1 186 ? -7.080 0.387 -9.564 1.00 94.88 186 ASN A CA 1
ATOM 1369 C C . ASN A 1 186 ? -6.561 1.844 -9.517 1.00 94.88 186 ASN A C 1
ATOM 1371 O O . ASN A 1 186 ? -6.078 2.304 -8.480 1.00 94.88 186 ASN A O 1
ATOM 1375 N N . ASP A 1 187 ? -6.720 2.583 -10.619 1.00 93.12 187 ASP A N 1
ATOM 1376 C CA . ASP A 1 187 ? -6.257 3.970 -10.755 1.00 93.12 187 ASP A CA 1
ATOM 1377 C C . ASP A 1 187 ? -6.965 4.979 -9.849 1.00 93.12 187 ASP A C 1
ATOM 1379 O O . ASP A 1 187 ? -6.456 6.076 -9.632 1.00 93.12 187 ASP A O 1
ATOM 1383 N N . LEU A 1 188 ? -8.086 4.598 -9.232 1.00 92.12 188 LEU A N 1
ATOM 1384 C CA . LEU A 1 188 ? -8.711 5.382 -8.168 1.00 92.12 188 LEU A CA 1
ATOM 1385 C C . LEU A 1 188 ? -7.771 5.641 -6.982 1.00 92.12 188 LEU A C 1
ATOM 1387 O O . LEU A 1 188 ? -8.021 6.587 -6.245 1.00 92.12 188 LEU A O 1
ATOM 1391 N N . TYR A 1 189 ? -6.736 4.814 -6.794 1.00 94.44 189 TYR A N 1
ATOM 1392 C CA . TYR A 1 189 ? -5.710 4.978 -5.759 1.00 94.44 189 TYR A CA 1
ATOM 1393 C C . TYR A 1 189 ? -4.439 5.659 -6.280 1.00 94.44 189 TYR A C 1
ATOM 1395 O O . TYR A 1 189 ? -3.486 5.804 -5.517 1.00 94.44 189 TYR A O 1
ATOM 1403 N N . THR A 1 190 ? -4.380 6.018 -7.567 1.00 95.06 190 THR A N 1
ATOM 1404 C CA . THR A 1 190 ? -3.216 6.676 -8.169 1.00 95.06 190 THR A CA 1
ATOM 1405 C C . THR A 1 190 ? -3.241 8.161 -7.834 1.00 95.06 190 THR A C 1
ATOM 1407 O O . THR A 1 190 ? -4.171 8.874 -8.217 1.00 95.06 190 THR A O 1
ATOM 1410 N N . ARG A 1 191 ? -2.191 8.663 -7.177 1.00 91.19 191 ARG A N 1
ATOM 1411 C CA . ARG A 1 191 ? -2.039 10.101 -6.916 1.00 91.19 191 ARG A CA 1
ATOM 1412 C C . ARG A 1 191 ? -2.128 10.904 -8.220 1.00 91.19 191 ARG A C 1
ATOM 1414 O O . ARG A 1 191 ? -1.601 10.492 -9.251 1.00 91.19 191 ARG A O 1
ATOM 1421 N N . GLY A 1 192 ? -2.786 12.059 -8.177 1.00 86.06 192 GLY A N 1
ATOM 1422 C CA . GLY A 1 192 ? -2.965 12.927 -9.347 1.00 86.06 192 GLY A CA 1
ATOM 1423 C C . GLY A 1 192 ? -3.991 12.433 -10.373 1.00 86.06 192 GLY A C 1
ATOM 1424 O O . GLY A 1 192 ? -4.276 13.153 -11.328 1.00 86.06 192 GLY A O 1
ATOM 1425 N N . HIS A 1 193 ? -4.591 11.252 -10.187 1.00 88.12 193 HIS A N 1
ATOM 1426 C CA . HIS A 1 193 ? -5.773 10.865 -10.951 1.00 88.12 193 HIS A CA 1
ATOM 1427 C C . HIS A 1 193 ? -6.947 11.797 -10.599 1.00 88.12 193 HIS A C 1
ATOM 1429 O O . HIS A 1 193 ? -7.127 12.154 -9.437 1.00 88.12 193 HIS A O 1
ATOM 1435 N N . ALA A 1 194 ? -7.782 12.168 -11.576 1.00 83.56 194 ALA A N 1
ATOM 1436 C CA . ALA A 1 194 ? -8.859 13.153 -11.383 1.00 83.56 194 ALA A CA 1
ATOM 1437 C C . ALA A 1 194 ? -9.876 12.765 -10.290 1.00 83.56 194 ALA A C 1
ATOM 1439 O O . ALA A 1 194 ? -10.553 13.620 -9.729 1.00 83.56 194 ALA A O 1
ATOM 1440 N N . SER A 1 195 ? -9.994 11.469 -9.994 1.00 82.12 195 SER A N 1
ATOM 1441 C CA . SER A 1 195 ? -10.871 10.929 -8.943 1.00 82.12 195 SER A CA 1
ATOM 1442 C C . SER A 1 195 ? -10.142 10.577 -7.638 1.00 82.12 195 SER A C 1
ATOM 1444 O O . SER A 1 195 ? -10.760 10.000 -6.738 1.00 82.12 195 SER A O 1
ATOM 1446 N N . HIS A 1 196 ? -8.841 10.864 -7.542 1.00 82.25 196 HIS A N 1
ATOM 1447 C CA . HIS A 1 196 ? -8.053 10.630 -6.336 1.00 82.25 196 HIS A CA 1
ATOM 1448 C C . HIS A 1 196 ? -8.434 11.633 -5.251 1.00 82.25 196 HIS A C 1
ATOM 1450 O O . HIS A 1 196 ? -8.546 12.832 -5.492 1.00 82.25 196 HIS A O 1
ATOM 1456 N N . THR A 1 197 ? -8.605 11.135 -4.035 1.00 84.25 197 THR A N 1
ATOM 1457 C CA . THR A 1 197 ? -8.755 11.954 -2.829 1.00 84.25 197 THR A CA 1
ATOM 1458 C C . THR A 1 197 ? -7.931 11.313 -1.723 1.00 84.25 197 THR A C 1
ATOM 1460 O O . THR A 1 197 ? -7.595 10.133 -1.809 1.00 84.25 197 THR A O 1
ATOM 1463 N N . PHE A 1 198 ? -7.671 12.016 -0.618 1.00 80.75 198 PHE A N 1
ATOM 1464 C CA . PHE A 1 198 ? -6.979 11.402 0.525 1.00 80.75 198 PHE A CA 1
ATOM 1465 C C . PHE A 1 198 ? -7.738 10.189 1.116 1.00 80.75 198 PHE A C 1
ATOM 1467 O O . PHE A 1 198 ? -7.162 9.351 1.814 1.00 80.75 198 PHE A O 1
ATOM 1474 N N . ALA A 1 199 ? -9.031 10.023 0.804 1.00 85.12 199 ALA A N 1
ATOM 1475 C CA . ALA A 1 199 ? -9.796 8.817 1.133 1.00 85.12 199 ALA A CA 1
ATOM 1476 C C . ALA A 1 199 ? -9.399 7.589 0.279 1.00 85.12 199 ALA A C 1
ATOM 1478 O O . ALA A 1 199 ? -9.698 6.453 0.645 1.00 85.12 199 ALA A O 1
ATOM 1479 N N . ARG A 1 200 ? -8.671 7.781 -0.824 1.00 92.31 200 ARG A N 1
ATOM 1480 C CA . ARG A 1 200 ? -8.178 6.743 -1.742 1.00 92.31 200 ARG A CA 1
ATOM 1481 C C . ARG A 1 200 ? -6.738 6.336 -1.428 1.00 92.31 200 ARG A C 1
ATOM 1483 O O . ARG A 1 200 ? -5.848 6.355 -2.268 1.00 92.31 200 ARG A O 1
ATOM 1490 N N . ARG A 1 201 ? -6.532 5.930 -0.182 1.00 96.25 201 ARG A N 1
ATOM 1491 C CA . ARG A 1 201 ? -5.278 5.360 0.330 1.00 96.25 201 ARG A CA 1
ATOM 1492 C C . ARG A 1 201 ? -5.549 3.984 0.911 1.00 96.25 201 ARG A C 1
ATOM 1494 O O . ARG A 1 201 ? -6.704 3.671 1.214 1.00 96.25 201 ARG A O 1
ATOM 1501 N N . PHE A 1 202 ? -4.507 3.188 1.073 1.00 98.31 202 PHE A N 1
ATOM 1502 C CA . PHE A 1 202 ? -4.572 1.828 1.601 1.00 98.31 202 PHE A CA 1
ATOM 1503 C C . PHE A 1 202 ? -3.721 1.673 2.853 1.00 98.31 202 PHE A C 1
ATOM 1505 O O . PHE A 1 202 ? -2.709 2.353 3.012 1.00 98.31 202 PHE A O 1
ATOM 1512 N N . TRP A 1 203 ? -4.136 0.770 3.737 1.00 98.69 203 TRP A N 1
ATOM 1513 C CA . TRP A 1 203 ? -3.376 0.423 4.929 1.00 98.69 203 TRP A CA 1
ATOM 1514 C C . TRP A 1 203 ? -2.081 -0.295 4.548 1.00 98.69 203 TRP A C 1
ATOM 1516 O O . TRP A 1 203 ? -2.092 -1.226 3.741 1.00 98.69 203 TRP A O 1
ATOM 1526 N N . VAL A 1 204 ? -0.993 0.116 5.185 1.00 98.44 204 VAL A N 1
ATOM 1527 C CA . VAL A 1 204 ? 0.324 -0.534 5.180 1.00 98.44 204 VAL A CA 1
ATOM 1528 C C . VAL A 1 204 ? 0.824 -0.592 6.613 1.00 98.44 204 VAL A C 1
ATOM 1530 O O . VAL A 1 204 ? 0.365 0.189 7.449 1.00 98.44 204 VAL A O 1
ATOM 1533 N N . HIS A 1 205 ? 1.711 -1.531 6.920 1.00 98.38 205 HIS A N 1
ATOM 1534 C CA . HIS A 1 205 ? 2.249 -1.649 8.269 1.00 98.38 205 HIS A CA 1
ATOM 1535 C C . HIS A 1 205 ? 3.731 -1.309 8.317 1.00 98.38 205 HIS A C 1
ATOM 1537 O O . HIS A 1 205 ? 4.429 -1.372 7.309 1.00 98.38 205 HIS A O 1
ATOM 1543 N N . ILE A 1 206 ? 4.207 -0.970 9.507 1.00 98.00 206 ILE A N 1
ATOM 1544 C CA . ILE A 1 206 ? 5.625 -0.777 9.804 1.00 98.00 206 ILE A CA 1
ATOM 1545 C C . ILE A 1 206 ? 5.962 -1.534 11.085 1.00 98.00 206 ILE A C 1
ATOM 1547 O O . ILE A 1 206 ? 5.157 -1.574 12.017 1.00 98.00 206 ILE A O 1
ATOM 1551 N N . ASN A 1 207 ? 7.095 -2.231 11.101 1.00 97.06 207 ASN A N 1
ATOM 1552 C CA . ASN A 1 207 ? 7.459 -3.128 12.203 1.00 97.06 207 ASN A CA 1
ATOM 1553 C C . ASN A 1 207 ? 8.428 -2.504 13.219 1.00 97.06 207 ASN A C 1
ATOM 1555 O O . ASN A 1 207 ? 8.587 -3.061 14.304 1.00 97.06 207 ASN A O 1
ATOM 1559 N N . ASP A 1 208 ? 9.037 -1.364 12.894 1.00 96.12 208 ASP A N 1
ATOM 1560 C CA . ASP A 1 208 ? 10.026 -0.672 13.721 1.00 96.12 208 ASP A CA 1
ATOM 1561 C C . ASP A 1 208 ? 9.541 0.696 14.240 1.00 96.12 208 ASP A C 1
ATOM 1563 O O . ASP A 1 208 ? 10.280 1.375 14.951 1.00 96.12 208 ASP A O 1
ATOM 1567 N N . GLN A 1 209 ? 8.288 1.075 13.948 1.00 97.19 209 GLN A N 1
ATOM 1568 C CA . GLN A 1 209 ? 7.625 2.287 14.446 1.00 97.19 209 GLN A CA 1
ATOM 1569 C C . GLN A 1 209 ? 6.163 2.018 14.871 1.00 97.19 209 GLN A C 1
ATOM 1571 O O . GLN A 1 209 ? 5.566 1.032 14.426 1.00 97.19 209 GLN A O 1
ATOM 1576 N N . PRO A 1 210 ? 5.545 2.876 15.713 1.00 97.06 210 PRO A N 1
ATOM 1577 C CA . PRO A 1 210 ? 4.191 2.658 16.223 1.00 97.06 210 PRO A CA 1
ATOM 1578 C C . PRO A 1 210 ? 3.058 3.204 15.332 1.00 97.06 210 PRO A C 1
ATOM 1580 O O . PRO A 1 210 ? 1.949 3.425 15.809 1.00 97.06 210 PRO A O 1
ATOM 1583 N N . GLY A 1 211 ? 3.284 3.400 14.032 1.00 97.31 211 GLY A N 1
ATOM 1584 C CA . GLY A 1 211 ? 2.285 3.933 13.098 1.00 97.31 211 GLY A CA 1
ATOM 1585 C C . GLY A 1 211 ? 1.173 2.966 12.678 1.00 97.31 211 GLY A C 1
ATOM 1586 O O . GLY A 1 211 ? 0.569 3.182 11.631 1.00 97.31 211 GLY A O 1
ATOM 1587 N N . ASN A 1 212 ? 0.889 1.887 13.412 1.00 98.25 212 ASN A N 1
ATOM 1588 C CA . ASN A 1 212 ? -0.162 0.931 13.048 1.00 98.25 212 ASN A CA 1
ATOM 1589 C C . ASN A 1 212 ? -1.426 1.111 13.899 1.00 98.25 212 ASN A C 1
ATOM 1591 O O . ASN A 1 212 ? -1.372 1.498 15.059 1.00 98.25 212 ASN A O 1
ATOM 1595 N N . CYS A 1 213 ? -2.584 0.702 13.372 1.00 98.00 213 CYS A N 1
ATOM 1596 C CA . CYS A 1 213 ? -3.859 0.790 14.102 1.00 98.00 213 CYS A CA 1
ATOM 1597 C C . CYS A 1 213 ? -3.994 -0.118 15.338 1.00 98.00 213 CYS A C 1
ATOM 1599 O O . CYS A 1 213 ? -5.005 -0.043 16.041 1.00 98.00 213 CYS A O 1
ATOM 1601 N N . TRP A 1 214 ? -3.007 -0.972 15.602 1.00 97.19 214 TRP A N 1
ATOM 1602 C CA . TRP A 1 214 ? -2.936 -1.829 16.788 1.00 97.19 214 TRP A CA 1
ATOM 1603 C C . TRP A 1 214 ? -1.885 -1.377 17.807 1.00 97.19 214 TRP A C 1
ATOM 1605 O O . TRP A 1 214 ? -1.677 -2.077 18.797 1.00 97.19 214 TRP A O 1
ATOM 1615 N N . ASN A 1 215 ? -1.212 -0.251 17.558 1.00 94.69 215 ASN A N 1
ATOM 1616 C CA . ASN A 1 215 ? -0.371 0.415 18.547 1.00 94.69 215 ASN A CA 1
ATOM 1617 C C . ASN A 1 215 ? -1.231 1.244 19.517 1.00 94.69 215 ASN A C 1
ATOM 1619 O O . ASN A 1 215 ? -0.851 1.275 20.705 1.00 94.69 215 ASN A O 1
#

Solvent-accessible surface area (backbone atoms only — not comparable to full-atom values): 12754 Å² total; per-residue (Å²): 134,87,83,89,82,84,90,80,84,82,87,83,81,85,77,88,80,86,82,80,92,81,76,90,87,80,90,81,91,82,83,89,80,94,73,92,72,83,84,75,86,73,85,72,78,81,76,78,82,74,76,79,72,78,79,79,85,77,58,17,16,19,38,29,29,32,62,49,74,39,86,90,71,39,28,31,33,35,24,32,70,45,61,42,75,92,44,88,76,58,43,83,40,64,43,29,60,64,58,23,60,36,58,14,83,46,65,27,22,38,34,22,32,34,70,77,71,49,78,59,77,96,60,82,67,43,65,58,38,8,54,35,26,26,40,52,48,70,51,71,68,41,41,29,68,73,29,68,38,71,68,51,40,21,47,53,26,24,72,74,72,33,89,73,29,24,54,31,47,55,48,54,18,78,28,38,67,15,26,32,32,38,31,85,75,68,60,55,28,21,56,88,36,96,77,39,50,90,81,36,35,25,38,43,39,53,93,91,44,54,8,29,49,55,102

Foldseek 3Di:
DDDDDDDDDDDDDDDDDDDDDDDDDDDDDDDDDDDDDDDDPDPDDDDDPDDPDDPDDQQAAWWKFWADADPVQQKIKIFFWFWQVVDVVTHIGGADQARHDGGLQAWFWFKKWAQPQADDVVDDADQQAAALNTEIDTFGTDRLLQCQDQVSQQVRQCVRPNPRMGGAEQCSRVHHGIYMYRHDDDCCRHHPDPNHDPSSIHGHHYDPHPNGSND

Sequence (215 aa):
MSNRNSFRLPAFALALSMSPAFLACTQGDLEDGIATEAAALVEREAVPIEEPLPPPIVRRGMTWVKHSHNNTNGQDSVGCYDYDYSTSPPTPLACDPYTGDTSCAASRPILCIRQDGSGSCGFTPSFYNGWAKGNLGLTASVAGTALTSLAVANGYCAAQFGVGWRMAEFHDGGGGWGFTAYSNLNDLYTRGHASHTFARRFWVHINDQPGNCWN

Secondary structure (DSSP, 8-state):
--------PPP---------------------------------PPPP--PPPPPP---EE-EEEEEEEETTTTEEEEES-EEETTSSSPEEE---TTT-SEETTSEEEEEEEEE-----TT---BTTBEEEEEEEEEEEEEEGGG--SHHHHHHHHHHHH-TT-EEPBTTTTSSSSEEEEE----GGGBTT-TT--TTS-EE-B-SSSS-STT-

pLDDT: mean 84.5, std 19.27, range [35.03, 98.88]